Protein AF-A0A812QSX1-F1 (afdb_monomer_lite)

Radius of gyration: 24.73 Å; chains: 1; bounding box: 65×57×64 Å

Structure (mmCIF, N/CA/C/O backbone):
data_AF-A0A812QSX1-F1
#
_entry.id   AF-A0A812QSX1-F1
#
loop_
_atom_site.group_PDB
_atom_site.id
_atom_site.type_symbol
_atom_site.label_atom_id
_atom_site.label_alt_id
_atom_site.label_comp_id
_atom_site.label_asym_id
_atom_site.label_entity_id
_atom_site.label_seq_id
_atom_site.pdbx_PDB_ins_code
_atom_site.Cartn_x
_atom_site.Cartn_y
_atom_site.Cartn_z
_atom_site.occupancy
_atom_site.B_iso_or_equiv
_atom_site.auth_seq_id
_atom_site.auth_comp_id
_atom_site.auth_asym_id
_atom_site.auth_atom_id
_atom_site.pdbx_PDB_model_num
ATOM 1 N N . ILE A 1 1 ? 6.615 9.662 -42.694 1.00 63.69 1 ILE A N 1
ATOM 2 C CA . ILE A 1 1 ? 5.851 9.035 -41.585 1.00 63.69 1 ILE A CA 1
ATOM 3 C C . ILE A 1 1 ? 6.239 9.593 -40.213 1.00 63.69 1 ILE A C 1
ATOM 5 O O . ILE A 1 1 ? 5.400 10.263 -39.630 1.00 63.69 1 ILE A O 1
ATOM 9 N N . VAL A 1 2 ? 7.455 9.380 -39.682 1.00 59.38 2 VAL A N 1
ATOM 10 C CA . VAL A 1 2 ? 7.827 9.889 -38.335 1.00 59.38 2 VAL A CA 1
ATOM 11 C C . VAL A 1 2 ? 7.803 11.423 -38.273 1.00 59.38 2 VAL A C 1
ATOM 13 O O . VAL A 1 2 ? 7.157 11.985 -37.391 1.00 59.38 2 VAL A O 1
ATOM 16 N N . ASP A 1 3 ? 8.397 12.096 -39.260 1.00 71.94 3 ASP A N 1
ATOM 17 C CA . ASP A 1 3 ? 8.419 13.567 -39.320 1.00 71.94 3 ASP A CA 1
ATOM 18 C C . ASP A 1 3 ? 7.025 14.165 -39.552 1.00 71.94 3 ASP A C 1
ATOM 20 O O . ASP A 1 3 ? 6.645 15.167 -38.948 1.00 71.94 3 ASP A O 1
ATOM 24 N N . GLU A 1 4 ? 6.213 13.512 -40.384 1.00 75.06 4 GLU A N 1
ATOM 25 C CA . GLU A 1 4 ? 4.819 13.905 -40.627 1.00 75.06 4 GLU A CA 1
ATOM 26 C C . GLU A 1 4 ? 3.967 13.757 -39.364 1.00 75.06 4 GLU A C 1
ATOM 28 O O . GLU A 1 4 ? 3.123 14.611 -39.084 1.00 75.06 4 GLU A O 1
ATOM 33 N N . PHE A 1 5 ? 4.211 12.706 -38.575 1.00 64.75 5 PHE A N 1
ATOM 34 C CA . PHE A 1 5 ? 3.550 12.490 -37.295 1.00 64.75 5 PHE A CA 1
ATOM 35 C C . PHE A 1 5 ? 3.996 13.518 -36.249 1.00 64.75 5 PHE A C 1
ATOM 37 O O . PHE A 1 5 ? 3.148 14.094 -35.573 1.00 64.75 5 PHE A O 1
ATOM 44 N N . GLN A 1 6 ? 5.292 13.839 -36.164 1.00 74.19 6 GLN A N 1
ATOM 45 C CA . GLN A 1 6 ? 5.790 14.910 -35.292 1.00 74.19 6 GLN A CA 1
ATOM 46 C C . GLN A 1 6 ? 5.180 16.270 -35.643 1.00 74.19 6 GLN A C 1
ATOM 48 O O . GLN A 1 6 ? 4.704 16.980 -34.755 1.00 74.19 6 GLN A O 1
ATOM 53 N N . GLN A 1 7 ? 5.131 16.616 -36.930 1.00 84.12 7 GLN A N 1
ATOM 54 C CA . GLN A 1 7 ? 4.499 17.853 -37.388 1.00 84.12 7 GLN A CA 1
ATOM 55 C C . GLN A 1 7 ? 2.994 17.862 -37.110 1.00 84.12 7 GLN A C 1
ATOM 57 O O . GLN A 1 7 ? 2.442 18.891 -36.719 1.00 84.12 7 GLN A O 1
ATOM 62 N N . PHE A 1 8 ? 2.314 16.727 -37.284 1.00 86.75 8 PHE A N 1
ATOM 63 C CA . PHE A 1 8 ? 0.915 16.585 -36.896 1.00 86.75 8 PHE A CA 1
ATOM 64 C C . PHE A 1 8 ? 0.732 16.829 -35.393 1.00 86.75 8 PHE A C 1
ATOM 66 O O . PHE A 1 8 ? -0.090 17.665 -35.025 1.00 86.75 8 PHE A O 1
ATOM 73 N N . CYS A 1 9 ? 1.531 16.188 -34.535 1.00 74.38 9 CYS A N 1
ATOM 74 C CA . CYS A 1 9 ? 1.485 16.384 -33.087 1.00 74.38 9 CYS A CA 1
ATOM 75 C C . CYS A 1 9 ? 1.743 17.841 -32.688 1.00 74.38 9 CYS A C 1
ATOM 77 O O . CYS A 1 9 ? 0.995 18.376 -31.874 1.00 74.38 9 CYS A O 1
ATOM 79 N N . GLN A 1 10 ? 2.735 18.512 -33.285 1.00 84.44 10 GLN A N 1
ATOM 80 C CA . GLN A 1 10 ? 2.999 19.933 -33.027 1.00 84.44 10 GLN A CA 1
ATOM 81 C C . GLN A 1 10 ? 1.813 20.821 -33.409 1.00 84.44 10 GLN A C 1
ATOM 83 O O . GLN A 1 10 ? 1.402 21.662 -32.609 1.00 84.44 10 GLN A O 1
ATOM 88 N N . ARG A 1 11 ? 1.221 20.609 -34.593 1.00 87.81 11 ARG A N 1
ATOM 89 C CA . ARG A 1 11 ? 0.033 21.357 -35.032 1.00 87.81 11 ARG A CA 1
ATOM 90 C C . ARG A 1 11 ? -1.153 21.122 -34.097 1.00 87.81 11 ARG A C 1
ATOM 92 O O . ARG A 1 11 ? -1.780 22.079 -33.658 1.00 87.81 11 ARG A O 1
ATOM 99 N N . GLN A 1 12 ? -1.426 19.865 -33.742 1.00 84.50 12 GLN A N 1
ATOM 100 C CA . GLN A 1 12 ? -2.512 19.528 -32.818 1.00 84.50 12 GLN A CA 1
ATOM 101 C C . GLN A 1 12 ? -2.280 20.108 -31.417 1.00 84.50 12 GLN A C 1
ATOM 103 O O . GLN A 1 12 ? -3.227 20.580 -30.795 1.00 84.50 12 GLN A O 1
ATOM 108 N N . TRP A 1 13 ? -1.037 20.131 -30.928 1.00 77.00 13 TRP A N 1
ATOM 109 C CA . TRP A 1 13 ? -0.697 20.711 -29.627 1.00 77.00 13 TRP A CA 1
ATOM 110 C C . TRP A 1 13 ? -0.899 22.230 -29.590 1.00 77.00 13 TRP A C 1
ATOM 112 O O . TRP A 1 13 ? -1.443 22.768 -28.622 1.00 77.00 13 TRP A O 1
ATOM 122 N N . GLN A 1 14 ? -0.516 22.925 -30.663 1.00 87.19 14 GLN A N 1
ATOM 123 C CA . GLN A 1 14 ? -0.774 24.358 -30.819 1.00 87.19 14 GLN A CA 1
ATOM 124 C C . GLN A 1 14 ? -2.277 24.650 -30.865 1.00 87.19 14 GLN A C 1
ATOM 126 O O . GLN A 1 14 ? -2.750 25.495 -30.107 1.00 87.19 14 GLN A O 1
ATOM 131 N N . SER A 1 15 ? -3.040 23.907 -31.676 1.00 82.25 15 SER A N 1
ATOM 132 C CA . SER A 1 15 ? -4.502 24.031 -31.725 1.00 82.25 15 SER A CA 1
ATOM 133 C C . SER A 1 15 ? -5.152 23.733 -30.373 1.00 82.25 15 SER A C 1
ATOM 135 O O . SER A 1 15 ? -6.041 24.465 -29.951 1.00 82.25 15 SER A O 1
ATOM 137 N N . HIS A 1 16 ? -4.684 22.710 -29.653 1.00 72.38 16 HIS A N 1
ATOM 138 C CA . HIS A 1 16 ? -5.162 22.386 -28.311 1.00 72.38 16 HIS A CA 1
ATOM 139 C C . HIS A 1 16 ? -4.910 23.532 -27.323 1.00 72.38 16 HIS A C 1
ATOM 141 O O . HIS A 1 16 ? -5.819 23.924 -26.598 1.00 72.38 16 HIS A O 1
ATOM 147 N N . THR A 1 17 ? -3.702 24.098 -27.320 1.00 78.88 17 THR A N 1
ATOM 148 C CA . THR A 1 17 ? -3.326 25.180 -26.399 1.00 78.88 17 THR A CA 1
ATOM 149 C C . THR A 1 17 ? -4.130 26.449 -26.682 1.00 78.88 17 THR A C 1
ATOM 151 O O . THR A 1 17 ? -4.655 27.053 -25.749 1.00 78.88 17 THR A O 1
ATOM 154 N N .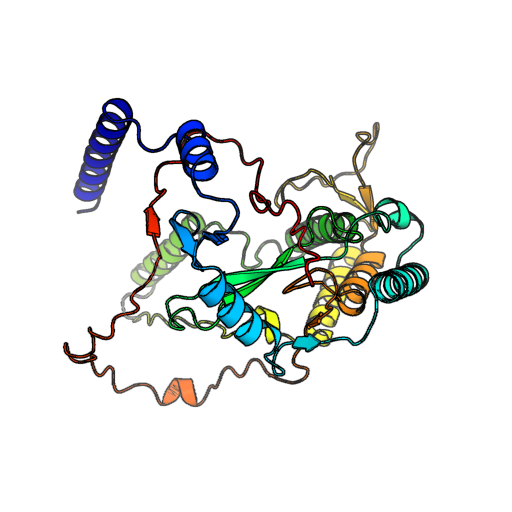 ALA A 1 18 ? -4.299 26.810 -27.959 1.00 83.00 18 ALA A N 1
ATOM 155 C CA . ALA A 1 18 ? -5.149 27.926 -28.372 1.00 83.00 18 ALA A CA 1
ATOM 156 C C . ALA A 1 18 ? -6.614 27.705 -27.951 1.00 83.00 18 ALA A C 1
ATOM 158 O O . ALA A 1 18 ? -7.220 28.583 -27.341 1.00 83.00 18 ALA A O 1
ATOM 159 N N . GLN A 1 19 ? -7.152 26.498 -28.163 1.00 79.88 19 GLN A N 1
ATOM 160 C CA . GLN A 1 19 ? -8.509 26.137 -27.744 1.00 79.88 19 GLN A CA 1
ATOM 161 C C . GLN A 1 19 ? -8.690 26.236 -26.221 1.00 79.88 19 GLN A C 1
ATOM 163 O O . GLN A 1 19 ? -9.729 26.702 -25.763 1.00 79.88 19 GLN A O 1
ATOM 168 N N . VAL A 1 20 ? -7.707 25.798 -25.427 1.00 71.56 20 VAL A N 1
ATOM 169 C CA . VAL A 1 20 ? -7.752 25.869 -23.955 1.00 71.56 20 VAL A CA 1
ATOM 170 C C . VAL A 1 20 ? -7.637 27.313 -23.457 1.00 71.56 20 VAL A C 1
ATOM 172 O O . VAL A 1 20 ? -8.270 27.654 -22.462 1.00 71.56 20 VAL A O 1
ATOM 175 N N . GLN A 1 21 ? -6.869 28.167 -24.137 1.00 73.25 21 GLN A N 1
ATOM 176 C CA . GLN A 1 21 ? -6.768 29.594 -23.811 1.00 73.25 21 GLN A CA 1
ATOM 177 C C . GLN A 1 21 ? -8.058 30.354 -24.133 1.00 73.25 21 GLN A C 1
ATOM 179 O O . GLN A 1 21 ? -8.509 31.163 -23.326 1.00 73.25 21 GLN A O 1
ATOM 184 N N . GLU A 1 22 ? -8.656 30.081 -25.291 1.00 78.75 22 GLU A N 1
ATOM 185 C CA . GLU A 1 22 ? -9.883 30.738 -25.750 1.00 78.75 22 GLU A CA 1
ATOM 186 C C . GLU A 1 22 ? -11.126 30.218 -25.007 1.00 78.75 22 GLU A C 1
ATOM 188 O O . GLU A 1 22 ? -12.045 30.974 -24.699 1.00 78.75 22 GLU A O 1
ATOM 193 N N . HIS A 1 23 ? -11.132 28.928 -24.660 1.00 68.62 23 HIS A N 1
ATOM 194 C CA . HIS A 1 23 ? -12.219 28.248 -23.959 1.00 68.62 23 HIS A CA 1
ATOM 195 C C . HIS A 1 23 ? -11.668 27.524 -22.721 1.00 68.62 23 HIS A C 1
ATOM 197 O O . HIS A 1 23 ? -11.529 26.294 -22.745 1.00 68.62 23 HIS A O 1
ATOM 203 N N . PRO A 1 24 ? -11.347 28.250 -21.630 1.00 61.09 24 PRO A N 1
ATOM 204 C CA . PRO A 1 24 ? -10.772 27.656 -20.429 1.00 61.09 24 PRO A CA 1
ATOM 205 C C . PRO A 1 24 ? -11.691 26.567 -19.874 1.00 61.09 24 PRO A C 1
ATOM 207 O O . PRO A 1 24 ? -12.744 26.834 -19.290 1.00 61.09 24 PRO A O 1
ATOM 210 N N . ARG A 1 25 ? -11.296 25.305 -20.073 1.00 64.69 25 ARG A N 1
ATOM 211 C CA . ARG A 1 25 ? -12.021 24.145 -19.547 1.00 64.69 25 ARG A CA 1
ATOM 212 C C . ARG A 1 25 ? -11.776 24.023 -18.044 1.00 64.69 25 ARG A C 1
ATOM 214 O O . ARG A 1 25 ? -10.668 24.263 -17.577 1.00 64.69 25 ARG A O 1
ATOM 221 N N . LEU A 1 26 ? -12.835 23.650 -17.315 1.00 59.53 26 LEU A N 1
ATOM 222 C CA . LEU A 1 26 ? -12.868 23.149 -15.929 1.00 59.53 26 LEU A CA 1
ATOM 223 C C . LEU A 1 26 ? -11.616 23.470 -15.082 1.00 59.53 26 LEU A C 1
ATOM 225 O O . LEU A 1 26 ? -10.830 22.583 -14.759 1.00 59.53 26 LEU A O 1
ATOM 229 N N . ASN A 1 27 ? -11.424 24.729 -14.680 1.00 64.50 27 ASN A N 1
ATOM 230 C CA . ASN A 1 27 ? -10.367 25.049 -13.716 1.00 64.50 27 ASN A CA 1
ATOM 231 C C . ASN A 1 27 ? -10.713 24.482 -12.321 1.00 64.50 27 ASN A C 1
ATOM 233 O O . ASN A 1 27 ? -11.880 24.236 -12.007 1.00 64.50 27 ASN A O 1
ATOM 237 N N . HIS A 1 28 ? -9.715 24.282 -11.451 1.00 63.22 28 HIS A N 1
ATOM 238 C CA . HIS A 1 28 ? -9.926 23.691 -10.118 1.00 63.22 28 HIS A CA 1
ATOM 239 C C . HIS A 1 28 ? -11.016 24.417 -9.304 1.00 63.22 28 HIS A C 1
ATOM 241 O O . HIS A 1 28 ? -11.801 23.776 -8.607 1.00 63.22 28 HIS A O 1
ATOM 247 N N . LYS A 1 29 ? -11.113 25.749 -9.428 1.00 69.81 29 LYS A N 1
ATOM 248 C CA . LYS A 1 29 ? -12.156 26.552 -8.773 1.00 69.81 29 LYS A CA 1
ATOM 249 C C . LYS A 1 29 ? -13.551 26.181 -9.284 1.00 69.81 29 LYS A C 1
ATOM 251 O O . LYS A 1 29 ? -14.460 26.014 -8.477 1.00 69.81 29 LYS A O 1
ATOM 256 N N . PHE A 1 30 ? -13.705 25.997 -10.592 1.00 69.75 30 PHE A N 1
ATOM 257 C CA . PHE A 1 30 ? -14.944 25.554 -11.218 1.00 69.75 30 PHE A CA 1
ATOM 258 C C . PHE A 1 30 ? -15.296 24.117 -10.821 1.00 69.75 30 PHE A C 1
ATOM 260 O O . PHE A 1 30 ? -16.429 23.864 -10.434 1.00 69.75 30 PHE A O 1
ATOM 267 N N . VAL A 1 31 ? -14.332 23.191 -10.805 1.00 68.69 31 VAL A N 1
ATOM 268 C CA . VAL A 1 31 ? -14.560 21.815 -10.326 1.00 68.69 31 VAL A CA 1
ATOM 269 C C . VAL A 1 31 ? -15.014 21.813 -8.865 1.00 68.69 31 VAL A C 1
ATOM 271 O O . VAL A 1 31 ? -15.998 21.163 -8.531 1.00 68.69 31 VAL A O 1
ATOM 274 N N . LYS A 1 32 ? -14.359 22.584 -7.988 1.00 72.94 32 LYS A N 1
ATOM 275 C CA . LYS A 1 32 ? -14.783 22.731 -6.585 1.00 72.94 32 LYS A CA 1
ATOM 276 C C . LYS A 1 32 ? -16.173 23.347 -6.459 1.00 72.94 32 LYS A C 1
ATOM 278 O O . LYS A 1 32 ? -16.924 22.931 -5.584 1.00 72.94 32 LYS A O 1
ATOM 283 N N . HIS A 1 33 ? -16.509 24.301 -7.322 1.00 75.94 33 HIS A N 1
ATOM 284 C CA . HIS A 1 33 ? -17.828 24.918 -7.358 1.00 75.94 33 HIS A CA 1
ATOM 285 C C . HIS A 1 33 ? -18.912 23.922 -7.791 1.00 75.94 33 HIS A C 1
ATOM 287 O O . HIS A 1 33 ? -19.900 23.766 -7.082 1.00 75.94 33 HIS A O 1
ATOM 293 N N . VAL A 1 34 ? -18.687 23.169 -8.872 1.00 71.69 34 VAL A N 1
ATOM 294 C CA . VAL A 1 34 ? -19.589 22.095 -9.316 1.00 71.69 34 VAL A CA 1
ATOM 295 C C . VAL A 1 34 ? -19.740 21.032 -8.229 1.00 71.69 34 VAL A C 1
ATOM 297 O O . VAL A 1 34 ? -20.858 20.666 -7.896 1.00 71.69 34 VAL A O 1
ATOM 300 N N . ILE A 1 35 ? -18.642 20.596 -7.600 1.00 69.62 35 ILE A N 1
ATOM 301 C CA . ILE A 1 35 ? -18.696 19.659 -6.467 1.00 69.62 35 ILE A CA 1
ATOM 302 C C . ILE A 1 35 ? -19.518 20.239 -5.311 1.00 69.62 35 ILE A C 1
ATOM 304 O O . ILE A 1 35 ? -20.288 19.510 -4.704 1.00 69.62 35 ILE A O 1
ATOM 308 N N . SER A 1 36 ? -19.398 21.538 -5.016 1.00 76.38 36 SER A N 1
ATOM 309 C CA . SER A 1 36 ? -20.185 22.178 -3.952 1.00 76.38 36 SER A CA 1
ATOM 310 C C . SER A 1 36 ? -21.679 22.306 -4.261 1.00 76.38 36 SER A C 1
ATOM 312 O O . SER A 1 36 ? -22.457 22.517 -3.339 1.00 76.38 36 SER A O 1
ATOM 314 N N . MET A 1 37 ? -22.067 22.203 -5.536 1.00 75.94 37 MET A N 1
ATOM 315 C CA . MET A 1 37 ? -23.466 22.201 -5.970 1.00 75.94 37 MET A CA 1
ATOM 316 C C . MET A 1 37 ? -24.093 20.807 -5.932 1.00 75.94 37 MET A C 1
ATOM 318 O O . MET A 1 37 ? -25.317 20.697 -5.948 1.00 75.94 37 MET A O 1
ATOM 322 N N . ILE A 1 38 ? -23.278 19.750 -5.917 1.00 72.75 38 ILE A N 1
ATOM 323 C CA . ILE A 1 38 ? -23.778 18.383 -5.801 1.00 72.75 38 ILE A CA 1
ATOM 324 C C . ILE A 1 38 ? -24.166 18.163 -4.335 1.00 72.75 38 ILE A C 1
ATOM 326 O O . ILE A 1 38 ? -23.350 18.455 -3.457 1.00 72.75 38 ILE A O 1
ATOM 330 N N . PRO A 1 39 ? -25.389 17.683 -4.049 1.00 72.56 39 PRO A N 1
ATOM 331 C CA . PRO A 1 39 ? -25.794 17.444 -2.674 1.00 72.56 39 PRO A CA 1
ATOM 332 C C . PRO A 1 39 ? -24.892 16.390 -2.011 1.00 72.56 39 PRO A C 1
ATOM 334 O O . PRO A 1 39 ? -24.379 15.481 -2.670 1.00 72.56 39 PRO A O 1
ATOM 337 N N . ASP A 1 40 ? -24.680 16.527 -0.700 1.00 71.38 40 ASP A N 1
ATOM 338 C CA . ASP A 1 40 ? -23.743 15.686 0.066 1.00 71.38 40 ASP A CA 1
ATOM 339 C C . ASP A 1 40 ? -24.188 14.208 0.158 1.00 71.38 40 ASP A C 1
ATOM 341 O O . ASP A 1 40 ? -23.462 13.371 0.694 1.00 71.38 40 ASP A O 1
ATOM 345 N N . ASP A 1 41 ? -25.366 13.867 -0.369 1.00 75.50 41 ASP A N 1
ATOM 346 C CA . ASP A 1 41 ? -25.876 12.503 -0.428 1.00 75.50 41 ASP A CA 1
ATOM 347 C C . ASP A 1 41 ? -25.297 11.694 -1.596 1.00 75.50 41 ASP A C 1
ATOM 349 O O . ASP A 1 41 ? -25.464 10.484 -1.590 1.00 75.50 41 ASP A O 1
ATOM 353 N N . PHE A 1 42 ? -24.583 12.285 -2.561 1.00 78.69 42 PHE A N 1
ATOM 354 C CA . PHE A 1 42 ? -23.963 11.539 -3.663 1.00 78.69 42 PHE A CA 1
ATOM 355 C C . PHE A 1 42 ? -22.535 11.075 -3.367 1.00 78.69 42 PHE A C 1
ATOM 357 O O . PHE A 1 42 ? -21.738 11.744 -2.712 1.00 78.69 42 PHE A O 1
ATOM 364 N N . ILE A 1 43 ? -22.162 9.938 -3.962 1.00 79.81 43 ILE A N 1
ATOM 365 C CA . ILE A 1 43 ? -20.795 9.419 -3.890 1.00 79.81 43 ILE A CA 1
ATOM 366 C C . ILE A 1 43 ? -20.009 9.886 -5.116 1.00 79.81 43 ILE A C 1
ATOM 368 O O . ILE A 1 43 ? -20.319 9.496 -6.242 1.00 79.81 43 ILE A O 1
ATOM 372 N N . ILE A 1 44 ? -18.971 10.699 -4.901 1.00 81.38 44 ILE A N 1
ATOM 373 C CA . ILE A 1 44 ? -18.159 11.288 -5.973 1.00 81.38 44 ILE A CA 1
ATOM 374 C C . ILE A 1 44 ? -16.714 10.804 -5.854 1.00 81.38 44 ILE A C 1
ATOM 376 O O . ILE A 1 44 ? -16.001 11.177 -4.924 1.00 81.38 44 ILE A O 1
ATOM 380 N N . HIS A 1 45 ? -16.255 9.997 -6.809 1.00 78.88 45 HIS A N 1
ATOM 381 C CA . HIS A 1 45 ? -14.840 9.635 -6.936 1.00 78.88 45 HIS A CA 1
ATOM 382 C C . HIS A 1 45 ? -14.531 9.089 -8.339 1.00 78.88 45 HIS A C 1
ATOM 384 O O . HIS A 1 45 ? -15.421 8.895 -9.168 1.00 78.88 45 HIS A O 1
ATOM 390 N N . ASN A 1 46 ? -13.254 8.830 -8.621 1.00 80.44 46 ASN A N 1
ATOM 391 C CA . ASN A 1 46 ? -12.812 8.317 -9.915 1.00 80.44 46 ASN A CA 1
ATOM 392 C C . ASN A 1 46 ? -13.246 6.868 -10.189 1.00 80.44 46 ASN A C 1
ATOM 394 O O . ASN A 1 46 ? -13.330 6.038 -9.282 1.00 80.44 46 ASN A O 1
ATOM 398 N N . GLU A 1 47 ? -13.467 6.541 -11.461 1.00 79.81 47 GLU A N 1
ATOM 399 C CA . GLU A 1 47 ? -13.634 5.154 -11.915 1.00 79.81 47 GLU A CA 1
ATOM 400 C C . GLU A 1 47 ? -12.304 4.374 -11.841 1.00 79.81 47 GLU A C 1
ATOM 402 O O . GLU A 1 47 ? -11.222 4.956 -11.947 1.00 79.81 47 GLU A O 1
ATOM 407 N N . ASP A 1 48 ? -12.378 3.048 -11.654 1.00 80.44 48 ASP A N 1
ATOM 408 C CA . ASP A 1 48 ? -11.196 2.174 -11.665 1.00 80.44 48 ASP A CA 1
ATOM 409 C C . ASP A 1 48 ? -10.365 2.380 -12.945 1.00 80.44 48 ASP A C 1
ATOM 411 O O . ASP A 1 48 ? -10.895 2.283 -14.052 1.00 80.44 48 ASP A O 1
ATOM 415 N N . HIS A 1 49 ? -9.060 2.634 -12.783 1.00 76.06 49 HIS A N 1
ATOM 416 C CA . HIS A 1 49 ? -8.103 2.940 -13.862 1.00 76.06 49 HIS A CA 1
ATOM 417 C C . HIS A 1 49 ? -8.388 4.214 -14.681 1.00 76.06 49 HIS A C 1
ATOM 419 O O . HIS A 1 49 ? -7.828 4.383 -15.762 1.00 76.06 49 HIS A O 1
ATOM 425 N N . ALA A 1 50 ? -9.219 5.132 -14.182 1.00 75.00 50 ALA A N 1
ATOM 426 C CA . ALA A 1 50 ? -9.542 6.376 -14.876 1.00 75.00 50 ALA A CA 1
ATOM 427 C C . ALA A 1 50 ? -9.368 7.599 -13.955 1.00 75.00 50 ALA A C 1
ATOM 429 O O . ALA A 1 50 ? -10.326 8.257 -13.551 1.00 75.00 50 ALA A O 1
ATOM 430 N N . ASN A 1 51 ? -8.112 7.922 -13.632 1.00 67.19 51 ASN A N 1
ATOM 431 C CA . ASN A 1 51 ? -7.754 8.999 -12.695 1.00 67.19 51 ASN A CA 1
ATOM 432 C C . ASN A 1 51 ? -8.185 10.401 -13.170 1.00 67.19 51 ASN A C 1
ATOM 434 O O . ASN A 1 51 ? -8.419 11.284 -12.353 1.00 67.19 51 ASN A O 1
ATOM 438 N N . ALA A 1 52 ? -8.338 10.593 -14.483 1.00 70.56 52 ALA A N 1
ATOM 439 C CA . ALA A 1 52 ? -8.831 11.831 -15.093 1.00 70.56 52 ALA A CA 1
ATOM 440 C C . ALA A 1 52 ? -10.340 11.789 -15.407 1.00 70.56 52 ALA A C 1
ATOM 442 O O . ALA A 1 52 ? -10.833 12.547 -16.239 1.00 70.56 52 ALA A O 1
ATOM 443 N N . HIS A 1 53 ? -11.075 10.854 -14.806 1.00 72.88 53 HIS A N 1
ATOM 444 C CA . HIS A 1 53 ? -12.504 10.681 -15.030 1.00 72.88 53 HIS A CA 1
ATOM 445 C C . HIS A 1 53 ? -13.237 10.702 -13.692 1.00 72.88 53 HIS A C 1
ATOM 447 O O . HIS A 1 53 ? -13.049 9.807 -12.864 1.00 72.88 53 HIS A O 1
ATOM 453 N N . LEU A 1 54 ? -14.051 11.735 -13.474 1.00 74.81 54 LEU A N 1
ATOM 454 C CA . LEU A 1 54 ? -14.836 11.899 -12.256 1.00 74.81 54 LEU A CA 1
ATOM 455 C C . LEU A 1 54 ? -16.234 11.313 -12.466 1.00 74.81 54 LEU A C 1
ATOM 457 O O . LEU A 1 54 ? -16.912 11.638 -13.443 1.00 74.81 54 LEU A O 1
ATOM 461 N N . MET A 1 55 ? -16.671 10.472 -11.531 1.00 80.44 55 MET A N 1
ATOM 462 C CA . MET A 1 55 ? -17.982 9.835 -11.569 1.00 80.44 55 MET A CA 1
ATOM 463 C C . MET A 1 55 ? -18.804 10.217 -10.346 1.00 80.44 55 MET A C 1
ATOM 465 O O . MET A 1 55 ? -18.285 10.281 -9.231 1.00 80.44 55 MET A O 1
ATOM 469 N N . ILE A 1 56 ? -20.098 10.424 -10.575 1.00 84.50 56 ILE A N 1
ATOM 470 C CA . ILE A 1 56 ? -21.104 10.603 -9.530 1.00 84.50 56 ILE A CA 1
ATOM 471 C C . ILE A 1 56 ? -21.954 9.332 -9.505 1.00 84.50 56 ILE A C 1
ATOM 473 O O . ILE A 1 56 ? -22.613 8.997 -10.495 1.00 84.50 56 ILE A O 1
ATOM 477 N N . TYR A 1 57 ? -21.918 8.609 -8.388 1.00 83.94 57 TYR A N 1
ATOM 478 C CA . TYR A 1 57 ? -22.627 7.348 -8.202 1.00 83.94 57 TYR A CA 1
ATOM 479 C C . TYR A 1 57 ? -23.862 7.527 -7.321 1.00 83.94 57 TYR A C 1
ATOM 481 O O . TYR A 1 57 ? -23.823 8.210 -6.296 1.00 83.94 57 TYR A O 1
ATOM 489 N N . CYS A 1 58 ? -24.938 6.826 -7.686 1.00 84.75 58 CYS A N 1
ATOM 490 C CA . CYS A 1 58 ? -26.072 6.606 -6.797 1.00 84.75 58 CYS A CA 1
ATOM 491 C C . CYS A 1 58 ? -25.597 5.888 -5.512 1.00 84.75 58 CYS A C 1
ATOM 493 O O . CYS A 1 58 ? -24.970 4.825 -5.621 1.00 84.75 58 CYS A O 1
ATOM 495 N N . PRO A 1 59 ? -25.932 6.393 -4.311 1.00 86.50 59 PRO A N 1
ATOM 496 C CA . PRO A 1 59 ? -25.497 5.808 -3.038 1.00 86.50 59 PRO A CA 1
ATOM 497 C C . PRO A 1 59 ? -25.923 4.360 -2.861 1.00 86.50 59 PRO A C 1
ATOM 499 O O . PRO A 1 59 ? -25.134 3.542 -2.403 1.00 86.50 59 PRO A O 1
ATOM 502 N N . ASN A 1 60 ? -27.137 4.014 -3.294 1.00 87.00 60 ASN A N 1
ATOM 503 C CA . ASN A 1 60 ? -27.651 2.649 -3.199 1.00 87.00 60 ASN A CA 1
ATOM 504 C C . ASN A 1 60 ? -26.836 1.681 -4.065 1.00 87.00 60 ASN A C 1
ATOM 506 O O . ASN A 1 60 ? -26.478 0.595 -3.616 1.00 87.00 60 ASN A O 1
ATOM 510 N N . VAL A 1 61 ? -26.492 2.093 -5.290 1.00 88.81 61 VAL A N 1
ATOM 511 C CA . VAL A 1 61 ? -25.669 1.287 -6.205 1.00 88.81 61 VAL A CA 1
ATOM 512 C C . VAL A 1 61 ? -24.253 1.136 -5.655 1.00 88.81 61 VAL A C 1
ATOM 514 O O . VAL A 1 61 ? -23.710 0.031 -5.646 1.00 88.81 61 VAL A O 1
ATOM 517 N N . TYR A 1 62 ? -23.665 2.228 -5.165 1.00 89.31 62 TYR A N 1
ATOM 518 C CA . TYR A 1 62 ? -22.336 2.199 -4.565 1.00 89.31 62 TYR A CA 1
ATOM 519 C C . TYR A 1 62 ? -22.304 1.323 -3.307 1.00 89.31 62 TYR A C 1
ATOM 521 O O . TYR A 1 62 ? -21.429 0.470 -3.181 1.00 89.31 62 TYR A O 1
ATOM 529 N N . ASN A 1 63 ? -23.281 1.474 -2.410 1.00 89.12 63 ASN A N 1
ATOM 530 C CA . ASN A 1 63 ? -23.388 0.678 -1.193 1.00 89.12 63 ASN A CA 1
ATOM 531 C C . ASN A 1 63 ? -23.552 -0.810 -1.516 1.00 89.12 63 ASN A C 1
ATOM 533 O O . ASN A 1 63 ? -22.826 -1.633 -0.967 1.00 89.12 63 ASN A O 1
ATOM 537 N N . GLN A 1 64 ? -24.424 -1.166 -2.464 1.00 91.25 64 GLN A N 1
ATOM 538 C CA . GLN A 1 64 ? -24.576 -2.556 -2.893 1.00 91.25 64 GLN A CA 1
ATOM 539 C C . GLN A 1 64 ? -23.258 -3.127 -3.430 1.00 91.25 64 GLN A C 1
ATOM 541 O O . GLN A 1 64 ? -22.869 -4.239 -3.075 1.00 91.25 64 GLN A O 1
ATOM 546 N N . ALA A 1 65 ? -22.535 -2.363 -4.250 1.00 91.94 65 ALA A N 1
ATOM 547 C CA . ALA A 1 65 ? -21.239 -2.785 -4.763 1.00 91.94 65 ALA A CA 1
ATOM 548 C C . ALA A 1 65 ? -20.175 -2.895 -3.664 1.00 91.94 65 ALA A C 1
ATOM 550 O O . ALA A 1 65 ? -19.347 -3.808 -3.706 1.00 91.94 65 ALA A O 1
ATOM 551 N N . ALA A 1 66 ? -20.199 -2.003 -2.672 1.00 91.12 66 ALA A N 1
ATOM 552 C CA . ALA A 1 66 ? -19.325 -2.054 -1.509 1.00 91.12 66 ALA A CA 1
ATOM 553 C C . ALA A 1 66 ? -19.604 -3.314 -0.688 1.00 91.12 66 ALA A C 1
ATOM 555 O O . ALA A 1 66 ? -18.677 -4.085 -0.452 1.00 91.12 66 ALA A O 1
ATOM 556 N N . VAL A 1 67 ? -20.868 -3.592 -0.357 1.00 91.25 67 VAL A N 1
ATOM 557 C CA . VAL A 1 67 ? -21.290 -4.823 0.328 1.00 91.25 67 VAL A CA 1
ATOM 558 C C . VAL A 1 67 ? -20.829 -6.053 -0.451 1.00 91.25 67 VAL A C 1
ATOM 560 O O . VAL A 1 67 ? -20.124 -6.891 0.102 1.00 91.25 67 VAL A O 1
ATOM 563 N N . ASN A 1 68 ? -21.110 -6.128 -1.754 1.00 92.00 68 ASN A N 1
ATOM 564 C CA . ASN A 1 68 ? -20.679 -7.242 -2.606 1.00 92.00 68 ASN A CA 1
ATOM 565 C C . ASN A 1 68 ? -19.152 -7.429 -2.652 1.00 92.00 68 ASN A C 1
ATOM 567 O O . ASN A 1 68 ? -18.672 -8.525 -2.945 1.00 92.00 68 ASN A O 1
ATOM 571 N N . THR A 1 69 ? -18.387 -6.355 -2.444 1.00 90.88 69 THR A N 1
ATOM 572 C CA . THR A 1 69 ? -16.921 -6.370 -2.500 1.00 90.88 69 THR A CA 1
ATOM 573 C C . THR A 1 69 ? -16.316 -6.772 -1.156 1.00 90.88 69 THR A C 1
ATOM 575 O O . THR A 1 69 ? -15.473 -7.663 -1.119 1.00 90.88 69 THR A O 1
ATOM 578 N N . TRP A 1 70 ? -16.739 -6.146 -0.057 1.00 90.19 70 TRP A N 1
ATOM 579 C CA . TRP A 1 70 ? -16.170 -6.381 1.274 1.00 90.19 70 TRP A CA 1
ATOM 580 C C . TRP A 1 70 ? -16.712 -7.643 1.950 1.00 90.19 70 TRP A C 1
ATOM 582 O O . TRP A 1 70 ? -16.020 -8.232 2.771 1.00 90.19 70 TRP A O 1
ATOM 592 N N . MET A 1 71 ? -17.913 -8.103 1.579 1.00 89.38 71 MET A N 1
ATOM 593 C CA . MET A 1 71 ? -18.470 -9.379 2.057 1.00 89.38 71 MET A CA 1
ATOM 594 C C . MET A 1 71 ? -17.957 -10.591 1.264 1.00 89.38 71 MET A C 1
ATOM 596 O O . MET A 1 71 ? -18.409 -11.717 1.481 1.00 89.38 71 MET A O 1
ATOM 600 N N . ASP A 1 72 ? -17.022 -10.385 0.334 1.00 88.31 72 ASP A N 1
ATOM 601 C CA . ASP A 1 72 ? -16.381 -11.467 -0.403 1.00 88.31 72 ASP A CA 1
ATOM 602 C C . ASP A 1 72 ? -15.430 -12.249 0.517 1.00 88.31 72 ASP A C 1
ATOM 604 O O . ASP A 1 72 ? -14.258 -11.900 0.682 1.00 88.31 72 ASP A O 1
ATOM 608 N N . LYS A 1 73 ? -15.941 -13.348 1.087 1.00 85.12 73 LYS A N 1
ATOM 609 C CA . LYS A 1 73 ? -15.209 -14.234 2.011 1.00 85.12 73 LYS A CA 1
ATOM 610 C C . LYS A 1 73 ? -13.947 -14.859 1.410 1.00 85.12 73 LYS A C 1
ATOM 612 O O . LYS A 1 73 ? -13.135 -15.416 2.145 1.00 85.12 73 LYS A O 1
ATOM 617 N N . SER A 1 74 ? -13.764 -14.799 0.089 1.00 82.00 74 SER A N 1
ATOM 618 C CA . SER A 1 74 ? -12.515 -15.236 -0.544 1.00 82.00 74 SER A CA 1
ATOM 619 C C . SER A 1 74 ? -11.361 -14.250 -0.329 1.00 82.00 74 SER A C 1
ATOM 621 O O . SER A 1 74 ? -10.207 -14.629 -0.503 1.00 82.00 74 SER A O 1
ATOM 623 N N . THR A 1 75 ? -11.665 -12.995 0.026 1.00 82.00 75 THR A N 1
ATOM 624 C CA . THR A 1 75 ? -10.688 -11.898 0.121 1.00 82.00 75 THR A CA 1
ATOM 625 C C . THR A 1 75 ? -10.677 -11.226 1.496 1.00 82.00 75 THR A C 1
ATOM 627 O O . THR A 1 75 ? -9.623 -10.757 1.922 1.00 82.00 75 THR A O 1
ATOM 630 N N . PHE A 1 76 ? -11.805 -11.175 2.208 1.00 87.31 76 PHE A N 1
ATOM 631 C CA . PHE A 1 76 ? -11.901 -10.485 3.497 1.00 87.31 76 PHE A CA 1
ATOM 632 C C . PHE A 1 76 ? -12.625 -11.320 4.544 1.00 87.31 76 PHE A C 1
ATOM 634 O O . PHE A 1 76 ? -13.567 -12.046 4.225 1.00 87.31 76 PHE A O 1
ATOM 641 N N . ASP A 1 77 ? -12.209 -11.146 5.795 1.00 87.50 77 ASP A N 1
ATOM 642 C CA . ASP A 1 77 ? -12.977 -11.560 6.963 1.00 87.50 77 ASP A CA 1
ATOM 643 C C . ASP A 1 77 ? -13.465 -10.321 7.701 1.00 87.50 77 ASP A C 1
ATOM 645 O O . ASP A 1 77 ? -12.705 -9.379 7.929 1.00 87.50 77 ASP A O 1
ATOM 649 N N . MET A 1 78 ? -14.745 -10.336 8.062 1.00 86.69 78 MET A N 1
ATOM 650 C CA . MET A 1 78 ? -15.322 -9.350 8.964 1.00 86.69 78 MET A CA 1
ATOM 651 C C . MET A 1 78 ? -14.993 -9.764 10.398 1.00 86.69 78 MET A C 1
ATOM 653 O O . MET A 1 78 ? -15.160 -10.931 10.756 1.00 86.69 78 MET A O 1
ATOM 657 N N . LEU A 1 79 ? -14.520 -8.815 11.195 1.00 85.88 79 LEU A N 1
ATOM 658 C CA . LEU A 1 79 ? -14.211 -9.020 12.600 1.00 85.88 79 LEU A CA 1
ATOM 659 C C . LEU A 1 79 ? -15.393 -8.585 13.463 1.00 85.88 79 LEU A C 1
ATOM 661 O O . LEU A 1 79 ? -15.956 -7.511 13.251 1.00 85.88 79 LEU A O 1
ATOM 665 N N . ASP A 1 80 ? -15.722 -9.408 14.452 1.00 86.56 80 ASP A N 1
ATOM 666 C CA . ASP A 1 80 ? -16.666 -9.072 15.514 1.00 86.56 80 ASP A CA 1
ATOM 667 C C . ASP A 1 80 ? -15.879 -8.479 16.691 1.00 86.56 80 ASP A C 1
ATOM 669 O O . ASP A 1 80 ? -15.382 -9.198 17.555 1.00 86.56 80 ASP A O 1
ATOM 673 N N . THR A 1 81 ? -15.605 -7.175 16.621 1.00 85.44 81 THR A N 1
ATOM 674 C CA . THR A 1 81 ? -14.732 -6.458 17.563 1.00 85.44 81 THR A CA 1
ATOM 675 C C . THR A 1 81 ? -15.042 -4.961 17.551 1.00 85.44 81 THR A C 1
ATOM 677 O O . THR A 1 81 ? -15.708 -4.464 16.642 1.00 85.44 81 THR A O 1
ATOM 680 N N . THR A 1 82 ? -14.534 -4.229 18.539 1.00 85.25 82 THR A N 1
ATOM 681 C CA . THR A 1 82 ? -14.657 -2.766 18.632 1.00 85.25 82 THR A CA 1
ATOM 682 C C . THR A 1 82 ? -13.397 -2.033 18.159 1.00 85.25 82 THR A C 1
ATOM 684 O O . THR A 1 82 ? -12.298 -2.589 18.094 1.00 85.25 82 THR A O 1
ATOM 687 N N . SER A 1 83 ? -13.527 -0.734 17.869 1.00 81.25 83 SER A N 1
ATOM 688 C CA . SER A 1 83 ? -12.390 0.129 17.504 1.00 81.25 83 SER A CA 1
ATOM 689 C C . SER A 1 83 ? -11.320 0.149 18.600 1.00 81.25 83 SER A C 1
ATOM 691 O O . SER A 1 83 ? -10.117 0.099 18.323 1.00 81.25 83 SER A O 1
ATOM 693 N N . GLU A 1 84 ? -11.753 0.192 19.860 1.00 85.81 84 GLU A N 1
ATOM 694 C CA . GLU A 1 84 ? -10.904 0.178 21.046 1.00 85.81 84 GLU A CA 1
ATOM 695 C C . GLU A 1 84 ? -10.112 -1.124 21.149 1.00 85.81 84 GLU A C 1
ATOM 697 O O . GLU A 1 84 ? -8.898 -1.083 21.361 1.00 85.81 84 GLU A O 1
ATOM 702 N N . GLU A 1 85 ? -10.765 -2.269 20.958 1.00 87.75 85 GLU A N 1
ATOM 703 C CA . GLU A 1 85 ? -10.119 -3.584 20.966 1.00 87.75 85 GLU A CA 1
ATOM 704 C C . GLU A 1 85 ? -9.078 -3.707 19.858 1.00 87.75 85 GLU A C 1
ATOM 706 O O . GLU A 1 85 ? -7.937 -4.085 20.136 1.00 87.75 85 GLU A O 1
ATOM 711 N N . VAL A 1 86 ? -9.418 -3.305 18.629 1.00 87.50 86 VAL A N 1
ATOM 712 C CA . VAL A 1 86 ? -8.479 -3.308 17.500 1.00 87.50 86 VAL A CA 1
ATOM 713 C C . VAL A 1 86 ? -7.272 -2.426 17.808 1.00 87.50 86 VAL A C 1
ATOM 715 O O . VAL A 1 86 ? -6.128 -2.858 17.662 1.00 87.50 86 VAL A O 1
ATOM 718 N N . LYS A 1 87 ? -7.489 -1.198 18.294 1.00 89.25 87 LYS A N 1
ATOM 719 C CA . LYS A 1 87 ? -6.389 -0.291 18.652 1.00 89.25 87 LYS A CA 1
ATOM 720 C C . LYS A 1 87 ? -5.544 -0.831 19.803 1.00 89.25 87 LYS A C 1
ATOM 722 O O . LYS A 1 87 ? -4.325 -0.664 19.780 1.00 89.25 87 LYS A O 1
ATOM 727 N N . ASN A 1 88 ? -6.151 -1.459 20.805 1.00 91.31 88 ASN A N 1
ATOM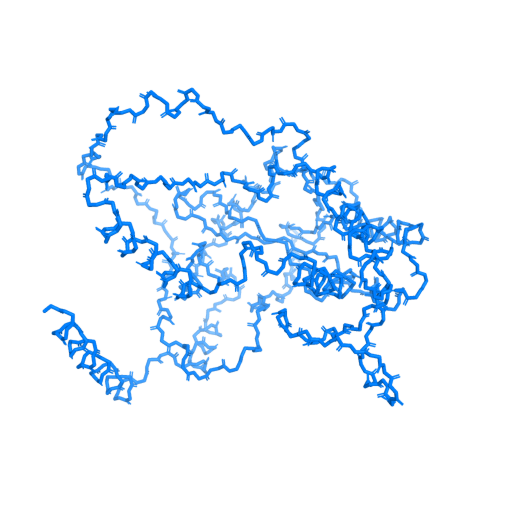 728 C CA . ASN A 1 88 ? -5.429 -2.057 21.926 1.00 91.31 88 ASN A CA 1
ATOM 729 C C . ASN A 1 88 ? -4.605 -3.267 21.480 1.00 91.31 88 ASN A C 1
ATOM 731 O O . ASN A 1 88 ? -3.446 -3.392 21.881 1.00 91.31 88 ASN A O 1
ATOM 735 N N . ASN A 1 89 ? -5.146 -4.091 20.581 1.00 89.44 89 ASN A N 1
ATOM 736 C CA . ASN A 1 89 ? -4.400 -5.161 19.938 1.00 89.44 89 ASN A CA 1
ATOM 737 C C . ASN A 1 89 ? -3.202 -4.594 19.162 1.00 89.44 89 ASN A C 1
ATOM 739 O O . ASN A 1 89 ? -2.069 -4.984 19.430 1.00 89.44 89 ASN A O 1
ATOM 743 N N . MET A 1 90 ? -3.411 -3.585 18.308 1.00 90.81 90 MET A N 1
ATOM 744 C CA . MET A 1 90 ? -2.322 -2.930 17.572 1.00 90.81 90 MET A CA 1
ATOM 745 C C . MET A 1 90 ? -1.249 -2.346 18.503 1.00 90.81 90 MET A C 1
ATOM 747 O O . MET A 1 90 ? -0.062 -2.466 18.209 1.00 90.81 90 MET A O 1
ATOM 751 N N . LYS A 1 91 ? -1.629 -1.742 19.639 1.00 92.62 91 LYS A N 1
ATOM 752 C CA . LYS A 1 91 ? -0.675 -1.254 20.653 1.00 92.62 91 LYS A CA 1
ATOM 753 C C . LYS A 1 91 ? 0.148 -2.389 21.256 1.00 92.62 91 LYS A C 1
ATOM 755 O O . LYS A 1 91 ? 1.360 -2.243 21.391 1.00 92.62 91 LYS A O 1
ATOM 760 N N . SER A 1 92 ? -0.495 -3.503 21.603 1.00 91.56 92 SER A N 1
ATOM 761 C CA . SER A 1 92 ? 0.178 -4.687 22.144 1.00 91.56 92 SER A CA 1
ATOM 762 C C . SER A 1 92 ? 1.170 -5.271 21.131 1.00 91.56 92 SER A C 1
ATOM 764 O O . SER A 1 92 ? 2.343 -5.459 21.457 1.00 91.56 92 SER A O 1
ATOM 766 N N . GLN A 1 93 ? 0.749 -5.433 19.872 1.00 89.38 93 GLN A N 1
ATOM 767 C CA . GLN A 1 93 ? 1.621 -5.909 18.794 1.00 89.38 93 GLN A CA 1
ATOM 768 C C . GLN A 1 93 ? 2.785 -4.950 18.525 1.00 89.38 93 GLN A C 1
ATOM 770 O O . GLN A 1 93 ? 3.920 -5.385 18.321 1.00 89.38 93 GLN A O 1
ATOM 775 N N . ALA A 1 94 ? 2.525 -3.640 18.563 1.00 91.56 94 ALA A N 1
ATOM 776 C CA . ALA A 1 94 ? 3.563 -2.634 18.409 1.00 91.56 94 ALA A CA 1
ATOM 777 C C . ALA A 1 94 ? 4.584 -2.698 19.552 1.00 91.56 94 ALA A C 1
ATOM 779 O O . ALA A 1 94 ? 5.782 -2.653 19.298 1.00 91.56 94 ALA A O 1
ATOM 780 N N . ALA A 1 95 ? 4.138 -2.853 20.800 1.00 89.38 95 ALA A N 1
ATOM 781 C CA . ALA A 1 95 ? 5.036 -2.980 21.945 1.00 89.38 95 ALA A CA 1
ATOM 782 C C . ALA A 1 95 ? 5.936 -4.225 21.856 1.00 89.38 95 ALA A C 1
ATOM 784 O O . ALA A 1 95 ? 7.089 -4.167 22.277 1.00 89.38 95 ALA A O 1
ATOM 785 N N . ALA A 1 96 ? 5.426 -5.324 21.289 1.00 89.19 96 ALA A N 1
ATOM 786 C CA . ALA A 1 96 ? 6.173 -6.567 21.126 1.00 89.19 96 ALA A CA 1
ATOM 787 C C . ALA A 1 96 ? 7.188 -6.533 19.968 1.00 89.19 96 ALA A C 1
ATOM 789 O O . ALA A 1 96 ? 8.245 -7.151 20.071 1.00 89.19 96 ALA A O 1
ATOM 790 N N . ARG A 1 97 ? 6.878 -5.844 18.859 1.00 89.75 97 ARG A N 1
ATOM 791 C CA . ARG A 1 97 ? 7.661 -5.940 17.607 1.00 89.75 97 ARG A CA 1
ATOM 792 C C . ARG A 1 97 ? 8.388 -4.672 17.190 1.00 89.75 97 ARG A C 1
ATOM 794 O O . ARG A 1 97 ? 9.340 -4.743 16.415 1.00 89.75 97 ARG A O 1
ATOM 801 N N . ILE A 1 98 ? 7.931 -3.514 17.650 1.00 93.19 98 ILE A N 1
ATOM 802 C CA . ILE A 1 98 ? 8.430 -2.220 17.194 1.00 93.19 98 ILE A CA 1
ATOM 803 C C . ILE A 1 98 ? 9.377 -1.646 18.243 1.00 93.19 98 ILE A C 1
ATOM 805 O O . ILE A 1 98 ? 8.974 -1.360 19.375 1.00 93.19 98 ILE A O 1
ATOM 809 N N . ASP A 1 99 ? 10.633 -1.428 17.841 1.00 93.25 99 ASP A N 1
ATOM 810 C CA . ASP A 1 99 ? 11.635 -0.758 18.674 1.00 93.25 99 ASP A CA 1
ATOM 811 C C . ASP A 1 99 ? 11.102 0.605 19.155 1.00 93.25 99 ASP A C 1
ATOM 813 O O . ASP A 1 99 ? 10.473 1.366 18.407 1.00 93.25 99 ASP A O 1
ATOM 817 N N . LYS A 1 100 ? 11.371 0.919 20.429 1.00 91.50 100 LYS A N 1
ATOM 818 C CA . LYS A 1 100 ? 10.896 2.127 21.122 1.00 91.50 100 LYS A CA 1
ATOM 819 C C . LYS A 1 100 ? 11.211 3.419 20.365 1.00 91.50 100 LYS A C 1
ATOM 821 O O . LYS A 1 100 ? 10.451 4.383 20.445 1.00 91.50 100 LYS A O 1
ATOM 826 N N . ARG A 1 101 ? 12.289 3.444 19.577 1.00 91.88 101 ARG A N 1
ATOM 827 C CA . ARG A 1 101 ? 12.689 4.590 18.743 1.00 91.88 101 ARG A CA 1
ATOM 828 C C . ARG A 1 101 ? 11.634 4.989 17.712 1.00 91.88 101 ARG A C 1
ATOM 830 O O . ARG A 1 101 ? 11.571 6.160 17.333 1.00 91.88 101 ARG A O 1
ATOM 837 N N . TYR A 1 102 ? 10.788 4.054 17.281 1.00 92.75 102 TYR A N 1
ATOM 838 C CA . TYR A 1 102 ? 9.733 4.309 16.300 1.00 92.75 102 TYR A CA 1
ATOM 839 C C . TYR A 1 102 ? 8.377 4.624 16.925 1.00 92.75 102 TYR A C 1
ATOM 841 O O . TYR A 1 102 ? 7.454 4.979 16.195 1.00 92.75 102 TYR A O 1
ATOM 849 N N . HIS A 1 103 ? 8.229 4.557 18.253 1.00 90.69 103 HIS A N 1
ATOM 850 C CA . HIS A 1 103 ? 6.935 4.789 18.910 1.00 90.69 103 HIS A CA 1
ATOM 851 C C . HIS A 1 103 ? 6.367 6.181 18.613 1.00 90.69 103 HIS A C 1
ATOM 853 O O . HIS A 1 103 ? 5.159 6.323 18.481 1.00 90.69 103 HIS A O 1
ATOM 859 N N . LYS A 1 104 ? 7.221 7.186 18.372 1.00 90.12 104 LYS A N 1
ATOM 860 C CA . LYS A 1 104 ? 6.798 8.533 17.936 1.00 90.12 104 LYS A CA 1
ATOM 861 C C . LYS A 1 104 ? 6.092 8.572 16.570 1.00 90.12 104 LYS A C 1
ATOM 863 O O . LYS A 1 104 ? 5.397 9.539 16.268 1.00 90.12 104 LYS A O 1
ATOM 868 N N . LEU A 1 105 ? 6.308 7.562 15.724 1.00 90.94 105 LEU A N 1
ATOM 869 C CA . LEU A 1 105 ? 5.667 7.434 14.410 1.00 90.94 105 LEU A CA 1
ATOM 870 C C . LEU A 1 105 ? 4.291 6.770 14.513 1.00 90.94 105 LEU A C 1
ATOM 872 O O . LEU A 1 105 ? 3.488 6.892 13.589 1.00 90.94 105 LEU A O 1
ATOM 876 N N . LEU A 1 106 ? 4.017 6.088 15.626 1.00 92.94 106 LEU A N 1
ATOM 877 C CA . LEU A 1 106 ? 2.722 5.500 15.929 1.00 92.94 106 LEU A CA 1
ATOM 878 C C . LEU A 1 106 ? 1.832 6.558 16.581 1.00 92.94 106 LEU A C 1
ATOM 880 O O . LEU A 1 106 ? 2.206 7.223 17.544 1.00 92.94 106 LEU A O 1
ATOM 884 N N . ARG A 1 107 ? 0.634 6.730 16.031 1.00 91.75 107 ARG A N 1
ATOM 885 C CA . ARG A 1 107 ? -0.307 7.791 16.396 1.00 91.75 107 ARG A CA 1
ATOM 886 C C . ARG A 1 107 ? -1.644 7.189 16.787 1.00 91.75 107 ARG A C 1
ATOM 888 O O . ARG A 1 107 ? -2.631 7.348 16.086 1.00 91.75 107 ARG A O 1
ATOM 895 N N . PHE A 1 108 ? -1.696 6.451 17.892 1.00 91.25 108 PHE A N 1
ATOM 896 C CA . PHE A 1 108 ? -2.927 5.762 18.313 1.00 91.25 108 PHE A CA 1
ATOM 897 C C . PHE A 1 108 ? -4.098 6.707 18.667 1.00 91.25 108 PHE A C 1
ATOM 899 O O . PHE A 1 108 ? -5.228 6.242 18.814 1.00 91.25 108 PHE A O 1
ATOM 906 N N . ASP A 1 109 ? -3.846 8.019 18.738 1.00 90.56 109 ASP A N 1
ATOM 907 C CA . ASP A 1 109 ? -4.852 9.089 18.765 1.00 90.56 109 ASP A CA 1
ATOM 908 C C . ASP A 1 109 ? -5.612 9.254 17.432 1.00 90.56 109 ASP A C 1
ATOM 910 O O . ASP A 1 109 ? -6.700 9.823 17.396 1.00 90.56 109 ASP A O 1
ATOM 914 N N . LYS A 1 110 ? -5.056 8.756 16.325 1.00 91.00 110 LYS A N 1
ATOM 915 C CA . LYS A 1 110 ? -5.620 8.838 14.972 1.00 91.00 110 LYS A CA 1
ATOM 916 C C . LYS A 1 110 ? -6.573 7.674 14.663 1.00 91.00 110 LYS A C 1
ATOM 918 O O . LYS A 1 110 ? -6.576 6.663 15.378 1.00 91.00 110 LYS A O 1
ATOM 923 N N . PRO A 1 111 ? -7.417 7.804 13.620 1.00 90.25 111 PRO A N 1
ATOM 924 C CA . PRO A 1 111 ? -8.297 6.722 13.189 1.00 90.25 111 PRO A CA 1
ATOM 925 C C . PRO A 1 111 ? -7.518 5.504 12.675 1.00 90.25 111 PRO A C 1
ATOM 927 O O . PRO A 1 111 ? -6.331 5.583 12.340 1.00 90.25 111 PRO A O 1
ATOM 930 N N . LEU A 1 112 ? -8.219 4.374 12.617 1.00 89.12 112 LEU A N 1
ATOM 931 C CA . LEU A 1 112 ? -7.758 3.167 11.937 1.00 89.12 112 LEU A CA 1
ATOM 932 C C . LEU A 1 112 ? -7.725 3.388 10.412 1.00 89.12 112 LEU A C 1
ATOM 934 O O . LEU A 1 112 ? -8.338 4.339 9.917 1.00 89.12 112 LEU A O 1
ATOM 938 N N . PRO A 1 113 ? -7.008 2.539 9.655 1.00 90.12 113 PRO A N 1
ATOM 939 C CA . PRO A 1 113 ? -7.097 2.533 8.200 1.00 90.12 113 PRO A CA 1
ATOM 940 C C . PRO A 1 113 ? -8.534 2.356 7.711 1.00 90.12 113 PRO A C 1
ATOM 942 O O . PRO A 1 113 ? -9.322 1.660 8.348 1.00 90.12 113 PRO A O 1
ATOM 945 N N . TYR A 1 114 ? -8.855 2.978 6.575 1.00 88.19 114 TYR A N 1
ATOM 946 C CA . TYR A 1 114 ? -10.203 2.969 6.003 1.00 88.19 114 TYR A CA 1
ATOM 947 C C . TYR A 1 114 ? -10.205 2.431 4.571 1.00 88.19 114 TYR A C 1
ATOM 949 O O . TYR A 1 114 ? -9.441 2.882 3.717 1.00 88.19 114 TYR A O 1
ATOM 957 N N . GLY A 1 115 ? -11.081 1.472 4.302 1.00 88.44 115 GLY A N 1
ATOM 958 C CA . GLY A 1 115 ? -11.312 0.856 3.010 1.00 88.44 115 GLY A CA 1
ATOM 959 C C . GLY A 1 115 ? -12.400 1.573 2.216 1.00 88.44 115 GLY A C 1
ATOM 960 O O . GLY A 1 115 ? -13.527 1.730 2.680 1.00 88.44 115 GLY A O 1
ATOM 961 N N . TYR A 1 116 ? -12.096 1.922 0.968 1.00 87.06 116 TYR A N 1
ATOM 962 C CA . TYR A 1 116 ? -13.081 2.365 -0.021 1.00 87.06 116 TYR A CA 1
ATOM 963 C C . TYR A 1 116 ? -12.955 1.558 -1.316 1.00 87.06 116 TYR A C 1
ATOM 965 O O . TYR A 1 116 ? -11.973 0.837 -1.527 1.00 87.06 116 TYR A O 1
ATOM 973 N N . ILE A 1 117 ? -13.970 1.643 -2.179 1.00 89.31 117 ILE A N 1
ATOM 974 C CA . ILE A 1 117 ? -13.974 0.922 -3.450 1.00 89.31 117 ILE A CA 1
ATOM 975 C C . ILE A 1 117 ? -13.940 1.878 -4.638 1.00 89.31 117 ILE A C 1
ATOM 977 O O . ILE A 1 117 ? -14.597 2.911 -4.644 1.00 89.31 117 ILE A O 1
ATOM 981 N N . MET A 1 118 ? -13.207 1.501 -5.682 1.00 88.44 118 MET A N 1
ATOM 982 C CA . MET A 1 118 ? -13.309 2.125 -6.998 1.00 88.44 118 MET A CA 1
ATOM 983 C C . MET A 1 118 ? -14.162 1.244 -7.906 1.00 88.44 118 MET A C 1
ATOM 985 O O . MET A 1 118 ? -13.791 0.109 -8.207 1.00 88.44 118 MET A O 1
ATOM 989 N N . MET A 1 119 ? -15.328 1.733 -8.316 1.00 86.25 119 MET A N 1
ATOM 990 C CA . MET A 1 119 ? -16.298 0.960 -9.092 1.00 86.25 119 MET A CA 1
ATOM 991 C C . MET A 1 119 ? -15.703 0.467 -10.417 1.00 86.25 119 MET A C 1
ATOM 993 O O . MET A 1 119 ? -15.065 1.225 -11.148 1.00 86.25 119 MET A O 1
ATOM 997 N N . LYS A 1 120 ? -15.935 -0.813 -10.746 1.00 87.62 120 LYS A N 1
ATOM 998 C CA . LYS A 1 120 ? -15.440 -1.431 -11.985 1.00 87.62 120 LYS A CA 1
ATOM 999 C C . LYS A 1 120 ? -16.540 -1.533 -13.036 1.00 87.62 120 LYS A C 1
ATOM 1001 O O . LYS A 1 120 ? -17.415 -2.398 -12.933 1.00 87.62 120 LYS A O 1
ATOM 1006 N N . ARG A 1 121 ? -16.421 -0.775 -14.130 1.00 85.25 121 ARG A N 1
ATOM 1007 C CA . ARG A 1 121 ? -17.306 -0.902 -15.307 1.00 85.25 121 ARG A CA 1
ATOM 1008 C C . ARG A 1 121 ? -17.310 -2.304 -15.901 1.00 85.25 121 ARG A C 1
ATOM 1010 O O . ARG A 1 121 ? -18.374 -2.852 -16.164 1.00 85.25 121 ARG A O 1
ATOM 1017 N N . LYS A 1 122 ? -16.143 -2.955 -16.005 1.00 85.62 122 LYS A N 1
ATOM 1018 C CA . LYS A 1 122 ? -16.043 -4.347 -16.496 1.00 85.62 122 LYS A CA 1
ATOM 1019 C C . LYS A 1 122 ? -16.817 -5.370 -15.653 1.00 85.62 122 LYS A C 1
ATOM 1021 O O . LYS A 1 122 ? -17.068 -6.478 -16.108 1.00 85.62 122 LYS A O 1
ATOM 1026 N N . LYS A 1 123 ? -17.172 -5.022 -14.412 1.00 85.12 123 LYS A N 1
ATOM 1027 C CA . LYS A 1 123 ? -18.006 -5.839 -13.518 1.00 85.12 123 LYS A CA 1
ATOM 1028 C C . LYS A 1 123 ? -19.423 -5.281 -13.393 1.00 85.12 123 LYS A C 1
ATOM 1030 O O . LYS A 1 123 ? -20.079 -5.521 -12.386 1.00 85.12 123 LYS A O 1
ATOM 1035 N N . LYS A 1 124 ? -19.878 -4.517 -14.393 1.00 86.81 124 LYS A N 1
ATOM 1036 C CA . LYS A 1 124 ? -21.191 -3.865 -14.424 1.00 86.81 124 LYS A CA 1
ATOM 1037 C C . LYS A 1 124 ? -21.502 -3.117 -13.121 1.00 86.81 124 LYS A C 1
ATOM 1039 O O . LYS A 1 124 ? -22.632 -3.166 -12.647 1.00 86.81 124 LYS A O 1
ATOM 1044 N N . TRP A 1 125 ? -20.499 -2.461 -12.528 1.00 87.50 125 TRP A N 1
ATOM 1045 C CA . TRP A 1 125 ? -20.657 -1.685 -11.291 1.00 87.50 125 TRP A CA 1
ATOM 1046 C C . TRP A 1 125 ? -21.169 -2.511 -10.094 1.00 87.50 125 TRP A C 1
ATOM 1048 O O . TRP A 1 125 ? -21.616 -1.944 -9.112 1.00 87.50 125 TRP A O 1
ATOM 1058 N N . GLN A 1 126 ? -21.083 -3.845 -10.139 1.00 88.56 126 GLN A N 1
ATOM 1059 C CA . GLN A 1 126 ? -21.532 -4.726 -9.050 1.00 88.56 126 GLN A CA 1
ATOM 1060 C C . GLN A 1 126 ? -20.440 -5.019 -8.016 1.00 88.56 126 GLN A C 1
ATOM 1062 O O . GLN A 1 126 ? -20.735 -5.503 -6.927 1.00 88.56 126 GLN A O 1
ATOM 1067 N N . LYS A 1 127 ? -19.176 -4.764 -8.368 1.00 88.62 127 LYS A N 1
ATOM 1068 C CA . LYS A 1 127 ? -17.998 -4.887 -7.501 1.00 88.62 127 LYS A CA 1
ATOM 1069 C C . LYS A 1 127 ? -17.005 -3.771 -7.819 1.00 88.62 127 LYS A C 1
ATOM 1071 O O . LYS A 1 127 ? -16.962 -3.275 -8.951 1.00 88.62 127 LYS A O 1
ATOM 1076 N N . GLY A 1 128 ? -16.167 -3.423 -6.850 1.00 89.00 128 GLY A N 1
ATOM 1077 C CA . GLY A 1 128 ? -15.102 -2.437 -7.017 1.00 89.00 128 GLY A CA 1
ATOM 1078 C C . GLY A 1 128 ? -13.690 -3.012 -6.886 1.00 89.00 128 GLY A C 1
ATOM 1079 O O . GLY A 1 128 ? -13.482 -4.185 -6.574 1.00 89.00 128 GLY A O 1
ATOM 1080 N N . ARG A 1 129 ? -12.683 -2.184 -7.170 1.00 86.94 129 ARG A N 1
ATOM 1081 C CA . ARG A 1 129 ? -11.310 -2.377 -6.696 1.00 86.94 129 ARG A CA 1
ATOM 1082 C C . ARG A 1 129 ? -11.241 -1.864 -5.265 1.00 86.94 129 ARG A C 1
ATOM 1084 O O . ARG A 1 129 ? -11.600 -0.723 -5.016 1.00 86.94 129 ARG A O 1
ATOM 1091 N N . THR A 1 130 ? -10.764 -2.690 -4.351 1.00 88.56 130 THR A N 1
ATOM 1092 C CA . THR A 1 130 ? -10.576 -2.312 -2.951 1.00 88.56 130 THR A CA 1
ATOM 1093 C C . THR A 1 130 ? -9.299 -1.508 -2.778 1.00 88.56 130 THR A C 1
ATOM 1095 O O . THR A 1 130 ? -8.231 -1.978 -3.176 1.00 88.56 130 THR A O 1
ATOM 1098 N N . ILE A 1 131 ? -9.398 -0.349 -2.138 1.00 86.62 131 ILE A N 1
ATOM 1099 C CA . ILE A 1 131 ? -8.259 0.462 -1.715 1.00 86.62 131 ILE A CA 1
ATOM 1100 C C . ILE A 1 131 ? -8.363 0.669 -0.208 1.00 86.62 131 ILE A C 1
ATOM 1102 O O . ILE A 1 131 ? -9.430 1.005 0.294 1.00 86.62 131 ILE A O 1
ATOM 1106 N N . ILE A 1 132 ? -7.257 0.466 0.508 1.00 89.00 132 ILE A N 1
ATOM 1107 C CA . ILE A 1 132 ? -7.165 0.741 1.944 1.00 89.00 132 ILE A CA 1
ATOM 1108 C C . ILE A 1 132 ? -6.305 1.990 2.111 1.00 89.00 132 ILE A C 1
ATOM 1110 O O . ILE A 1 132 ? -5.133 2.011 1.731 1.00 89.00 132 ILE A O 1
ATOM 1114 N N . ALA A 1 133 ? -6.902 3.051 2.640 1.00 87.31 133 ALA A N 1
ATOM 1115 C CA . ALA A 1 133 ? -6.243 4.313 2.904 1.00 87.31 133 ALA A CA 1
ATOM 1116 C C . ALA A 1 133 ? -5.548 4.274 4.268 1.00 87.31 133 ALA A C 1
ATOM 1118 O O . ALA A 1 133 ? -6.194 4.182 5.310 1.00 87.31 133 ALA A O 1
ATOM 1119 N N . TYR A 1 134 ? -4.223 4.414 4.245 1.00 88.06 134 TYR A N 1
ATOM 1120 C CA . TYR A 1 134 ? -3.393 4.541 5.447 1.00 88.06 134 TYR A CA 1
ATOM 1121 C C . TYR A 1 134 ? -3.033 5.997 5.780 1.00 88.06 134 TYR A C 1
ATOM 1123 O O . TYR A 1 134 ? -2.423 6.268 6.816 1.00 88.06 134 TYR A O 1
ATOM 1131 N N . ALA A 1 135 ? -3.403 6.956 4.927 1.00 83.88 135 ALA A N 1
ATOM 1132 C CA . ALA A 1 135 ? -3.111 8.368 5.144 1.00 83.88 135 ALA A CA 1
ATOM 1133 C C . ALA A 1 135 ? -3.807 8.895 6.411 1.00 83.88 135 ALA A C 1
ATOM 1135 O O . ALA A 1 135 ? -5.002 8.687 6.595 1.00 83.88 135 ALA A O 1
ATOM 1136 N N . ASN A 1 136 ? -3.064 9.610 7.263 1.00 85.88 136 ASN A N 1
ATOM 1137 C CA . ASN A 1 136 ? -3.551 10.176 8.532 1.00 85.88 136 ASN A CA 1
ATOM 1138 C C . ASN A 1 136 ? -4.095 9.149 9.548 1.00 85.88 136 ASN A C 1
ATOM 1140 O O . ASN A 1 136 ? -4.904 9.505 10.404 1.00 85.88 136 ASN A O 1
ATOM 1144 N N . THR A 1 137 ? -3.629 7.901 9.481 1.00 90.50 137 THR A N 1
ATOM 1145 C CA . THR A 1 137 ? -4.041 6.814 10.386 1.00 90.50 137 THR A CA 1
ATOM 1146 C C . THR A 1 137 ? -3.033 6.574 11.505 1.00 90.50 137 THR A C 1
ATOM 1148 O O . THR A 1 137 ? -1.927 7.124 11.499 1.00 90.50 137 THR A O 1
ATOM 1151 N N . CYS A 1 138 ? -3.396 5.710 12.453 1.00 91.25 138 CYS A N 1
ATOM 1152 C CA . CYS A 1 138 ? -2.561 5.363 13.598 1.00 91.25 138 CYS A CA 1
ATOM 1153 C C . CYS A 1 138 ? -1.197 4.749 13.251 1.00 91.25 138 CYS A C 1
ATOM 1155 O O . CYS A 1 138 ? -0.243 4.944 14.004 1.00 91.25 138 CYS A O 1
ATOM 1157 N N . ILE A 1 139 ? -1.080 4.064 12.111 1.00 91.19 139 ILE A N 1
ATOM 1158 C CA . ILE A 1 139 ? 0.164 3.414 11.664 1.00 91.19 139 ILE A CA 1
ATOM 1159 C C . ILE A 1 139 ? 0.736 4.014 10.374 1.00 91.19 139 ILE A C 1
ATOM 1161 O O . ILE A 1 139 ? 1.851 3.680 9.977 1.00 91.19 139 ILE A O 1
ATOM 1165 N N . GLY A 1 140 ? 0.013 4.934 9.727 1.00 90.00 140 GLY A N 1
ATOM 1166 C CA . GLY A 1 140 ? 0.356 5.449 8.399 1.00 90.00 140 GLY A CA 1
ATOM 1167 C C . GLY A 1 140 ? 1.749 6.070 8.294 1.00 90.00 140 GLY A C 1
ATOM 1168 O O . GLY A 1 140 ? 2.448 5.839 7.311 1.00 90.00 140 GLY A O 1
ATOM 1169 N N . ASN A 1 141 ? 2.188 6.817 9.312 1.00 90.88 141 ASN A N 1
ATOM 1170 C CA . ASN A 1 141 ? 3.512 7.446 9.304 1.00 90.88 141 ASN A CA 1
ATOM 1171 C C . ASN A 1 141 ? 4.645 6.420 9.400 1.00 90.88 141 ASN A C 1
ATOM 1173 O O . ASN A 1 141 ? 5.633 6.546 8.677 1.00 90.88 141 ASN A O 1
ATOM 1177 N N . LEU A 1 142 ? 4.493 5.404 10.258 1.00 93.12 142 LEU A N 1
ATOM 1178 C CA . LEU A 1 142 ? 5.459 4.313 10.373 1.00 93.12 142 LEU A CA 1
ATOM 1179 C C . LEU A 1 142 ? 5.596 3.587 9.031 1.00 93.12 142 LEU A C 1
ATOM 1181 O O . LEU A 1 142 ? 6.703 3.459 8.517 1.00 93.12 142 LEU A O 1
ATOM 1185 N N . LEU A 1 143 ? 4.470 3.193 8.427 1.00 92.75 143 LEU A N 1
ATOM 1186 C CA . LEU A 1 143 ? 4.475 2.486 7.144 1.00 92.75 143 LEU A CA 1
ATOM 1187 C C . LEU A 1 143 ? 5.044 3.343 6.010 1.00 92.75 143 LEU A C 1
ATOM 1189 O O . LEU A 1 143 ? 5.791 2.832 5.181 1.00 92.75 143 LEU A O 1
ATOM 1193 N N . LYS A 1 144 ? 4.755 4.649 5.990 1.00 90.50 144 LYS A N 1
ATOM 1194 C CA . LYS A 1 144 ? 5.315 5.575 4.996 1.00 90.50 144 LYS A CA 1
ATOM 1195 C C . LYS A 1 144 ? 6.838 5.656 5.095 1.00 90.50 144 LYS A C 1
ATOM 1197 O O . LYS A 1 144 ? 7.522 5.545 4.081 1.00 90.50 144 LYS A O 1
ATOM 1202 N N . VAL A 1 145 ? 7.365 5.846 6.304 1.00 91.06 145 VAL A N 1
ATOM 1203 C CA . VAL A 1 145 ? 8.813 5.919 6.544 1.00 91.06 145 VAL A CA 1
ATOM 1204 C C . VAL A 1 145 ? 9.488 4.602 6.154 1.00 91.06 145 VAL A C 1
ATOM 1206 O O . VAL A 1 145 ? 10.497 4.623 5.451 1.00 91.06 145 VAL A O 1
ATOM 1209 N N . THR A 1 146 ? 8.903 3.463 6.529 1.00 93.31 146 THR A N 1
ATOM 1210 C CA . THR A 1 146 ? 9.419 2.140 6.152 1.00 93.31 146 THR A CA 1
ATOM 1211 C C . THR A 1 146 ? 9.366 1.903 4.645 1.00 93.31 146 THR A C 1
ATOM 1213 O O . THR A 1 146 ? 10.317 1.363 4.094 1.00 93.31 146 THR A O 1
ATOM 1216 N N . ALA A 1 147 ? 8.315 2.345 3.948 1.00 91.44 147 ALA A N 1
ATOM 1217 C CA . ALA A 1 147 ? 8.221 2.220 2.493 1.00 91.44 147 ALA A CA 1
ATOM 1218 C C . ALA A 1 147 ? 9.322 3.014 1.771 1.00 91.44 147 ALA A C 1
ATOM 1220 O O . ALA A 1 147 ? 9.931 2.510 0.830 1.00 91.44 147 ALA A O 1
ATOM 1221 N N . ILE A 1 148 ? 9.626 4.231 2.235 1.00 88.94 148 ILE A N 1
ATOM 1222 C CA . ILE A 1 148 ? 10.728 5.032 1.680 1.00 88.94 148 ILE A CA 1
ATOM 1223 C C . ILE A 1 148 ? 12.079 4.364 1.976 1.00 88.94 148 ILE A C 1
ATOM 1225 O O . ILE A 1 148 ? 12.919 4.282 1.082 1.00 88.94 148 ILE A O 1
ATOM 1229 N N . ALA A 1 149 ? 12.276 3.846 3.194 1.00 91.81 149 ALA A N 1
ATOM 1230 C CA . ALA A 1 149 ? 13.481 3.100 3.564 1.00 91.81 149 ALA A CA 1
ATOM 1231 C C . ALA A 1 149 ? 13.683 1.863 2.670 1.00 91.81 149 ALA A C 1
ATOM 1233 O O . ALA A 1 149 ? 14.768 1.659 2.132 1.00 91.81 149 ALA A O 1
ATOM 1234 N N . LEU A 1 150 ? 12.622 1.081 2.449 1.00 91.88 150 LEU A N 1
ATOM 1235 C CA . LEU A 1 150 ? 12.637 -0.085 1.565 1.00 91.88 150 LEU A CA 1
ATOM 1236 C C . LEU A 1 150 ? 12.974 0.287 0.124 1.00 91.88 150 LEU A C 1
ATOM 1238 O O . LEU A 1 150 ? 13.791 -0.385 -0.497 1.00 91.88 150 LEU A O 1
ATOM 1242 N N . GLN A 1 151 ? 12.406 1.377 -0.397 1.00 88.12 151 GLN A N 1
ATOM 1243 C CA . GLN A 1 151 ? 12.747 1.849 -1.737 1.00 88.12 151 GLN A CA 1
ATOM 1244 C C . GLN A 1 151 ? 14.228 2.235 -1.840 1.00 88.12 151 GLN A C 1
ATOM 1246 O O . GLN A 1 151 ? 14.873 1.932 -2.840 1.00 88.12 151 GLN A O 1
ATOM 1251 N N . GLN A 1 152 ? 14.786 2.885 -0.814 1.00 87.19 152 GLN A N 1
ATOM 1252 C CA . GLN A 1 152 ? 16.215 3.205 -0.778 1.00 87.19 152 GLN A CA 1
ATOM 1253 C C . GLN A 1 152 ? 17.075 1.936 -0.763 1.00 87.19 152 GLN A C 1
ATOM 1255 O O . GLN A 1 152 ? 18.047 1.868 -1.509 1.00 87.19 152 GLN A O 1
ATOM 1260 N N . MET A 1 153 ? 16.699 0.923 0.024 1.00 90.75 153 MET A N 1
ATOM 1261 C CA . MET A 1 153 ? 17.398 -0.366 0.039 1.00 90.75 153 MET A CA 1
ATOM 1262 C C . MET A 1 153 ? 17.341 -1.053 -1.324 1.00 90.75 153 MET A C 1
ATOM 1264 O O . MET A 1 153 ? 18.377 -1.454 -1.836 1.00 90.75 153 MET A O 1
ATOM 1268 N N . LEU A 1 154 ? 16.162 -1.126 -1.948 1.00 89.88 154 LEU A N 1
ATOM 1269 C CA . LEU A 1 154 ? 15.991 -1.705 -3.284 1.00 89.88 154 LEU A CA 1
ATOM 1270 C C . LEU A 1 154 ? 16.854 -0.991 -4.328 1.00 89.88 154 LEU A C 1
ATOM 1272 O O . LEU A 1 154 ? 17.535 -1.648 -5.107 1.00 89.88 154 LEU A O 1
ATOM 1276 N N . ASN A 1 155 ? 16.878 0.342 -4.310 1.00 85.62 155 ASN A N 1
ATOM 1277 C CA . ASN A 1 155 ? 17.653 1.134 -5.266 1.00 85.62 155 ASN A CA 1
ATOM 1278 C C . ASN A 1 155 ? 19.165 0.912 -5.143 1.00 85.62 155 ASN A C 1
ATOM 1280 O O . ASN A 1 155 ? 19.882 1.034 -6.135 1.00 85.62 155 ASN A O 1
ATOM 1284 N N . VAL A 1 156 ? 19.645 0.658 -3.925 1.00 87.19 156 VAL A N 1
ATOM 1285 C CA . VAL A 1 156 ? 21.068 0.460 -3.636 1.00 87.19 156 VAL A CA 1
ATOM 1286 C C . VAL A 1 156 ? 21.480 -0.984 -3.895 1.00 87.19 156 VAL A C 1
ATOM 1288 O O . VAL A 1 156 ? 22.498 -1.215 -4.539 1.00 87.19 156 VAL A O 1
ATOM 1291 N N . THR A 1 157 ? 20.695 -1.947 -3.415 1.00 89.81 157 THR A N 1
ATOM 1292 C CA . THR A 1 157 ? 21.016 -3.370 -3.532 1.00 89.81 157 THR A CA 1
ATOM 1293 C C . THR A 1 157 ? 20.741 -3.890 -4.944 1.00 89.81 157 THR A C 1
ATOM 1295 O O . THR A 1 157 ? 21.581 -4.576 -5.516 1.00 89.81 157 THR A O 1
ATOM 1298 N N . TRP A 1 158 ? 19.605 -3.525 -5.551 1.00 88.19 158 TRP A N 1
ATOM 1299 C CA . TRP A 1 158 ? 19.162 -4.032 -6.857 1.00 88.19 158 TRP A CA 1
ATOM 1300 C C . TRP A 1 158 ? 18.851 -2.895 -7.842 1.00 88.19 158 TRP A C 1
ATOM 1302 O O . TRP A 1 158 ? 17.705 -2.716 -8.249 1.00 88.19 158 TRP A O 1
ATOM 1312 N N . PRO A 1 159 ? 19.851 -2.126 -8.300 1.00 79.94 159 PRO A N 1
ATOM 1313 C CA . PRO A 1 159 ? 19.628 -0.922 -9.108 1.00 79.94 159 PRO A CA 1
ATOM 1314 C C . PRO A 1 159 ? 18.889 -1.160 -10.438 1.00 79.94 159 PRO A C 1
ATOM 1316 O O . PRO A 1 159 ? 18.311 -0.211 -10.974 1.00 79.94 159 PRO A O 1
ATOM 1319 N N . HIS A 1 160 ? 18.893 -2.400 -10.943 1.00 76.12 160 HIS A N 1
ATOM 1320 C CA . HIS A 1 160 ? 18.231 -2.845 -12.176 1.00 76.12 160 HIS A CA 1
ATOM 1321 C C . HIS A 1 160 ? 16.886 -3.554 -11.933 1.00 76.12 160 HIS A C 1
ATOM 1323 O O . HIS A 1 160 ? 16.442 -4.345 -12.764 1.00 76.12 160 HIS A O 1
ATOM 1329 N N . HIS A 1 161 ? 16.232 -3.325 -10.791 1.00 69.19 161 HIS A N 1
ATOM 1330 C CA . HIS A 1 161 ? 14.928 -3.927 -10.527 1.00 69.19 161 HIS A CA 1
ATOM 1331 C C . HIS A 1 161 ? 13.816 -3.311 -11.401 1.00 69.19 161 HIS A C 1
ATOM 1333 O O . HIS A 1 161 ? 13.810 -2.115 -11.715 1.00 69.19 161 HIS A O 1
ATOM 1339 N N . PHE A 1 162 ? 12.815 -4.125 -11.745 1.00 59.47 162 PHE A N 1
ATOM 1340 C CA . PHE A 1 162 ? 11.605 -3.661 -12.427 1.00 59.47 162 PHE A CA 1
ATOM 1341 C C . PHE A 1 162 ? 10.866 -2.614 -11.574 1.00 59.47 162 PHE A C 1
ATOM 1343 O O . PHE A 1 162 ? 10.797 -2.730 -10.350 1.00 59.47 162 PHE A O 1
ATOM 1350 N N . GLY A 1 163 ? 10.324 -1.573 -12.216 1.00 63.81 163 GLY A N 1
ATOM 1351 C CA . GLY A 1 163 ? 9.560 -0.502 -11.555 1.00 63.81 163 GLY A CA 1
ATOM 1352 C C . GLY A 1 163 ? 10.310 0.814 -11.324 1.00 63.81 163 GLY A C 1
ATOM 1353 O O . GLY A 1 163 ? 9.703 1.763 -10.834 1.00 63.81 163 GLY A O 1
ATOM 1354 N N . ARG A 1 164 ? 11.598 0.900 -11.688 1.00 67.75 164 ARG A N 1
ATOM 1355 C CA . ARG A 1 164 ? 12.358 2.162 -11.673 1.00 67.75 164 ARG A CA 1
ATOM 1356 C C . ARG A 1 164 ? 12.118 3.017 -12.917 1.00 67.75 164 ARG A C 1
ATOM 1358 O O . ARG A 1 164 ? 12.013 4.234 -12.802 1.00 67.75 164 ARG A O 1
ATOM 1365 N N . ALA A 1 165 ? 12.066 2.379 -14.082 1.00 69.06 165 ALA A N 1
ATOM 1366 C CA . ALA A 1 165 ? 11.893 3.066 -15.350 1.00 69.06 165 ALA A CA 1
ATOM 1367 C C . ALA A 1 165 ? 10.451 3.570 -15.495 1.00 69.06 165 ALA A C 1
ATOM 1369 O O . ALA A 1 165 ? 9.478 2.839 -15.282 1.00 69.06 165 ALA A O 1
ATOM 1370 N N . SER A 1 166 ? 10.320 4.839 -15.859 1.00 76.56 166 SER A N 1
ATOM 1371 C CA . SER A 1 166 ? 9.063 5.436 -16.289 1.00 76.56 166 SER A CA 1
ATOM 1372 C C . SER A 1 166 ? 8.553 4.753 -17.562 1.00 76.56 166 SER A C 1
ATOM 1374 O O . SER A 1 166 ? 9.316 4.135 -18.304 1.00 76.56 166 SER A O 1
ATOM 1376 N N . SER A 1 167 ? 7.253 4.870 -17.861 1.00 77.94 167 SER A N 1
ATOM 1377 C CA . SER A 1 167 ? 6.708 4.296 -19.101 1.00 77.94 167 SER A CA 1
ATOM 1378 C C . SER A 1 167 ? 7.466 4.752 -20.359 1.00 77.94 167 SER A C 1
ATOM 1380 O O . SER A 1 167 ? 7.735 3.895 -21.196 1.00 77.94 167 SER A O 1
ATOM 1382 N N . PRO A 1 168 ? 7.865 6.033 -20.514 1.00 81.25 168 PRO A N 1
ATOM 1383 C CA . PRO A 1 168 ? 8.700 6.453 -21.639 1.00 81.25 168 PRO A CA 1
ATOM 1384 C C . PRO A 1 168 ? 10.070 5.765 -21.691 1.00 81.25 168 PRO A C 1
ATOM 1386 O O . PRO A 1 168 ? 10.469 5.324 -22.765 1.00 81.25 168 PRO A O 1
ATOM 1389 N N . GLU A 1 169 ? 10.767 5.640 -20.558 1.00 82.12 169 GLU A N 1
ATOM 1390 C CA . GLU A 1 169 ? 12.074 4.965 -20.489 1.00 82.12 169 GLU A CA 1
ATOM 1391 C C . GLU A 1 169 ? 11.948 3.479 -20.852 1.00 82.12 169 GLU A C 1
ATOM 1393 O O . GLU A 1 169 ? 12.705 2.984 -21.681 1.00 82.12 169 GLU A O 1
ATOM 1398 N N . LEU A 1 170 ? 10.925 2.789 -20.334 1.00 82.81 170 LEU A N 1
ATOM 1399 C CA . LEU A 1 170 ? 10.639 1.395 -20.696 1.00 82.81 170 LEU A CA 1
ATOM 1400 C C . LEU A 1 170 ? 10.385 1.234 -22.201 1.00 82.81 170 LEU A C 1
ATOM 1402 O O . LEU A 1 170 ? 10.887 0.299 -22.819 1.00 82.81 170 LEU A O 1
ATOM 1406 N N . TRP A 1 171 ? 9.624 2.146 -22.814 1.00 85.00 171 TRP A N 1
ATOM 1407 C CA . TRP A 1 171 ? 9.390 2.111 -24.260 1.00 85.00 171 TRP A CA 1
ATOM 1408 C C . TRP A 1 171 ? 10.668 2.351 -25.066 1.00 85.00 171 TRP A C 1
ATOM 1410 O O . TRP A 1 171 ? 10.857 1.707 -26.097 1.00 85.00 171 TRP A O 1
ATOM 1420 N N . GLN A 1 172 ? 11.560 3.228 -24.599 1.00 87.12 172 GLN A N 1
ATOM 1421 C CA . GLN A 1 172 ? 12.868 3.427 -25.226 1.00 87.12 172 GLN A CA 1
ATOM 1422 C C . GLN A 1 172 ? 13.719 2.155 -25.154 1.00 87.12 172 GLN A C 1
ATOM 1424 O O . GLN A 1 172 ? 14.268 1.741 -26.173 1.00 87.12 172 GLN A O 1
ATOM 1429 N N . GLU A 1 173 ? 13.782 1.498 -23.995 1.00 84.94 173 GLU A N 1
ATOM 1430 C CA . GLU A 1 173 ? 14.502 0.229 -23.829 1.00 84.94 173 GLU A CA 1
ATOM 1431 C C . GLU A 1 173 ? 13.946 -0.871 -24.749 1.00 84.94 173 GLU A C 1
ATOM 1433 O O . GLU A 1 173 ? 14.714 -1.560 -25.423 1.00 84.94 173 GLU A O 1
ATOM 1438 N N . ILE A 1 174 ? 12.616 -0.992 -24.848 1.00 86.06 174 ILE A N 1
ATOM 1439 C CA . ILE A 1 174 ? 11.953 -1.941 -25.757 1.00 86.06 174 ILE A CA 1
ATOM 1440 C C . ILE A 1 174 ? 12.305 -1.634 -27.220 1.00 86.06 174 ILE A C 1
ATOM 1442 O O . ILE A 1 174 ? 12.645 -2.547 -27.972 1.00 86.06 174 ILE A O 1
ATOM 1446 N N . HIS A 1 175 ? 12.266 -0.364 -27.632 1.00 87.62 175 HIS A N 1
ATOM 1447 C CA . HIS A 1 175 ? 12.629 0.029 -28.996 1.00 87.62 175 HIS A CA 1
ATOM 1448 C C . HIS A 1 175 ? 14.095 -0.271 -29.313 1.00 87.62 175 HIS A C 1
ATOM 1450 O O . HIS A 1 175 ? 14.389 -0.790 -30.388 1.00 87.62 175 HIS A O 1
ATOM 1456 N N . HIS A 1 176 ? 15.011 0.000 -28.380 1.00 88.31 176 HIS A N 1
ATOM 1457 C CA . HIS A 1 176 ? 16.419 -0.360 -28.537 1.00 88.31 176 HIS A CA 1
ATOM 1458 C C . HIS A 1 176 ? 16.603 -1.872 -28.684 1.00 88.31 176 HIS A C 1
ATOM 1460 O O . HIS A 1 176 ? 17.368 -2.315 -29.539 1.00 88.31 176 HIS A O 1
ATOM 1466 N N . LEU A 1 177 ? 15.877 -2.672 -27.898 1.00 85.94 177 LEU A N 1
ATOM 1467 C CA . LEU A 1 177 ? 15.917 -4.128 -27.994 1.00 85.94 177 LEU A CA 1
ATOM 1468 C C . LEU A 1 177 ? 15.442 -4.619 -29.367 1.00 85.94 177 LEU A C 1
ATOM 1470 O O . LEU A 1 177 ? 16.105 -5.466 -29.966 1.00 85.94 177 LEU A O 1
ATOM 1474 N N . PHE A 1 178 ? 14.335 -4.077 -29.881 1.00 86.38 178 PHE A N 1
ATOM 1475 C CA . PHE A 1 178 ? 13.822 -4.432 -31.208 1.00 86.38 178 PHE A CA 1
ATOM 1476 C C . PHE A 1 178 ? 14.792 -4.031 -32.317 1.00 86.38 178 PHE A C 1
ATOM 1478 O O . PHE A 1 178 ? 15.137 -4.868 -33.147 1.00 86.38 178 PHE A O 1
ATOM 1485 N N . HIS A 1 179 ? 15.322 -2.809 -32.272 1.00 87.69 179 HIS A N 1
ATOM 1486 C CA . HIS A 1 179 ? 16.278 -2.332 -33.267 1.00 87.69 179 HIS A CA 1
ATOM 1487 C C . HIS A 1 179 ? 17.560 -3.177 -33.297 1.00 87.69 179 HIS A C 1
ATOM 1489 O O . HIS A 1 179 ? 18.029 -3.576 -34.362 1.00 87.69 179 HIS A O 1
ATOM 1495 N N . ASN A 1 180 ? 18.100 -3.518 -32.124 1.00 86.56 180 ASN A N 1
ATOM 1496 C CA . ASN A 1 180 ? 19.276 -4.380 -32.022 1.00 86.56 180 ASN A CA 1
ATOM 1497 C C . ASN A 1 180 ? 18.995 -5.795 -32.548 1.00 86.56 180 ASN A C 1
ATOM 1499 O O . ASN A 1 180 ? 19.882 -6.422 -33.126 1.00 86.56 180 ASN A O 1
ATOM 1503 N N . ASN A 1 181 ? 17.779 -6.313 -32.350 1.00 85.62 181 ASN A N 1
ATOM 1504 C CA . ASN A 1 181 ? 17.390 -7.624 -32.859 1.00 85.62 181 ASN A CA 1
ATOM 1505 C C . ASN A 1 181 ? 17.310 -7.636 -34.390 1.00 85.62 181 ASN A C 1
ATOM 1507 O O . ASN A 1 181 ? 17.896 -8.523 -35.003 1.00 85.62 181 ASN A O 1
ATOM 1511 N N . GLU A 1 182 ? 16.676 -6.623 -34.985 1.00 85.50 182 GLU A N 1
ATOM 1512 C CA . GLU A 1 182 ? 16.591 -6.454 -36.441 1.00 85.50 182 GLU A CA 1
ATOM 1513 C C . GLU A 1 182 ? 17.980 -6.350 -37.085 1.00 85.50 182 GLU A C 1
ATOM 1515 O O . GLU A 1 182 ? 18.225 -6.955 -38.127 1.00 85.50 182 GLU A O 1
ATOM 1520 N N . GLN A 1 183 ? 18.909 -5.624 -36.452 1.00 84.31 183 GLN A N 1
ATOM 1521 C CA . GLN A 1 183 ? 20.268 -5.446 -36.971 1.00 84.31 183 GLN A CA 1
ATOM 1522 C C . GLN A 1 183 ? 21.146 -6.695 -36.834 1.00 84.31 183 GLN A C 1
ATOM 1524 O O . GLN A 1 183 ? 21.885 -7.029 -37.758 1.00 84.31 183 GLN A O 1
ATOM 1529 N N . LEU A 1 184 ? 21.117 -7.363 -35.677 1.00 84.31 184 LEU A N 1
ATOM 1530 C CA . LEU A 1 184 ? 22.024 -8.479 -35.384 1.00 84.31 184 LEU A CA 1
ATOM 1531 C C . LEU A 1 184 ? 21.482 -9.830 -35.864 1.00 84.31 184 LEU A C 1
ATOM 1533 O O . LEU A 1 184 ? 22.263 -10.753 -36.090 1.00 84.31 184 LEU A O 1
ATOM 1537 N N . TYR A 1 185 ? 20.160 -9.969 -35.990 1.00 84.50 185 TYR A N 1
ATOM 1538 C CA . TYR A 1 185 ? 19.495 -11.236 -36.284 1.00 84.50 185 TYR A CA 1
ATOM 1539 C C . TYR A 1 185 ? 18.236 -11.034 -37.151 1.00 84.50 185 TYR A C 1
ATOM 1541 O O . TYR A 1 185 ? 17.132 -11.320 -36.685 1.00 84.50 185 TYR A O 1
ATOM 1549 N N . PRO A 1 186 ? 18.375 -10.607 -38.419 1.00 77.19 186 PRO A N 1
ATOM 1550 C CA . PRO A 1 186 ? 17.236 -10.278 -39.289 1.00 77.19 186 PRO A CA 1
ATOM 1551 C C . PRO A 1 186 ? 16.278 -11.457 -39.532 1.00 77.19 186 PRO A C 1
ATOM 1553 O O . PRO A 1 186 ? 15.094 -11.260 -39.784 1.00 77.19 186 PRO A O 1
ATOM 1556 N N . GLU A 1 187 ? 16.770 -12.690 -39.399 1.00 84.31 187 GLU A N 1
ATOM 1557 C CA . GLU A 1 187 ? 15.984 -13.918 -39.574 1.00 84.31 187 GLU A CA 1
ATOM 1558 C C . GLU A 1 187 ? 15.136 -14.283 -38.337 1.00 84.31 187 GLU A C 1
ATOM 1560 O O . GLU A 1 187 ? 14.322 -15.210 -38.380 1.00 84.31 187 GLU A O 1
ATOM 1565 N N . ARG A 1 188 ? 15.346 -13.620 -37.188 1.00 83.25 188 ARG A N 1
ATOM 1566 C CA . ARG A 1 188 ? 14.616 -13.930 -35.952 1.00 83.25 188 ARG A CA 1
ATOM 1567 C C . ARG A 1 188 ? 13.270 -13.220 -35.939 1.00 83.25 188 ARG A C 1
ATOM 1569 O O . ARG A 1 188 ? 13.183 -12.000 -35.921 1.00 83.25 188 ARG A O 1
ATOM 1576 N N . SER A 1 189 ? 12.202 -14.004 -35.842 1.00 79.31 189 SER A N 1
ATOM 1577 C CA . SER A 1 189 ? 10.871 -13.474 -35.559 1.00 79.31 189 SER A CA 1
ATOM 1578 C C . SER A 1 189 ? 10.701 -13.237 -34.058 1.00 79.31 189 SER A C 1
ATOM 1580 O O . SER A 1 189 ? 10.857 -14.155 -33.248 1.00 79.31 189 SER A O 1
ATOM 1582 N N . LEU A 1 190 ? 10.360 -12.005 -33.681 1.00 79.31 190 LEU A N 1
ATOM 1583 C CA . LEU A 1 190 ? 9.973 -11.661 -32.316 1.00 79.31 190 LEU A CA 1
ATOM 1584 C C . LEU A 1 190 ? 8.482 -11.952 -32.104 1.00 79.31 190 LEU A C 1
ATOM 1586 O O . LEU A 1 190 ? 7.632 -11.487 -32.862 1.00 79.31 190 LEU A O 1
ATOM 1590 N N . ARG A 1 191 ? 8.151 -12.691 -31.039 1.00 81.81 191 ARG A N 1
ATOM 1591 C CA . ARG A 1 191 ? 6.766 -12.905 -30.588 1.00 81.81 191 ARG A CA 1
ATOM 1592 C C . ARG A 1 191 ? 6.531 -12.110 -29.308 1.00 81.81 191 ARG A C 1
ATOM 1594 O O . ARG A 1 191 ? 7.279 -12.249 -28.344 1.00 81.81 191 ARG A O 1
ATOM 1601 N N . PHE A 1 192 ? 5.485 -11.290 -29.296 1.00 80.38 192 PHE A N 1
ATOM 1602 C CA . PHE A 1 192 ? 5.089 -10.533 -28.112 1.00 80.38 192 PHE A CA 1
ATOM 1603 C C . PHE A 1 192 ? 4.183 -11.385 -27.221 1.00 80.38 192 PHE A C 1
ATOM 1605 O O . PHE A 1 192 ? 3.100 -11.791 -27.640 1.00 80.38 192 PHE A O 1
ATOM 1612 N N . LEU A 1 193 ? 4.629 -11.635 -25.991 1.00 84.12 193 LEU A N 1
ATOM 1613 C CA . LEU A 1 193 ? 3.852 -12.319 -24.963 1.00 84.12 193 LEU A CA 1
ATOM 1614 C C . LEU A 1 193 ? 3.513 -11.308 -23.870 1.00 84.12 193 LEU A C 1
ATOM 1616 O O . LEU A 1 193 ? 4.395 -10.850 -23.147 1.00 84.12 193 LEU A O 1
ATOM 1620 N N . ASN A 1 194 ? 2.237 -10.940 -23.777 1.00 82.75 194 ASN A N 1
ATOM 1621 C CA . ASN A 1 194 ? 1.741 -10.031 -22.750 1.00 82.75 194 ASN A CA 1
ATOM 1622 C C . ASN A 1 194 ? 0.923 -10.809 -21.727 1.00 82.75 194 ASN A C 1
ATOM 1624 O O . ASN A 1 194 ? -0.122 -11.364 -22.069 1.00 82.75 194 ASN A O 1
ATOM 1628 N N . HIS A 1 195 ? 1.389 -10.823 -20.484 1.00 80.62 195 HIS A N 1
ATOM 1629 C CA . HIS A 1 195 ? 0.728 -11.510 -19.383 1.00 80.62 195 HIS A CA 1
ATOM 1630 C C . HIS A 1 195 ? 0.324 -10.508 -18.301 1.00 80.62 195 HIS A C 1
ATOM 1632 O O . HIS A 1 195 ? 1.071 -9.585 -17.982 1.00 80.62 195 HIS A O 1
ATOM 1638 N N . ASP A 1 196 ? -0.858 -10.716 -17.719 1.00 80.12 196 ASP A N 1
ATOM 1639 C CA . ASP A 1 196 ? -1.361 -9.948 -16.580 1.00 80.12 196 ASP A CA 1
ATOM 1640 C C . ASP A 1 196 ? -1.585 -10.883 -15.388 1.00 80.12 196 ASP A C 1
ATOM 1642 O O . ASP A 1 196 ? -2.112 -11.988 -15.532 1.00 80.12 196 ASP A O 1
ATOM 1646 N N . LEU A 1 197 ? -1.198 -10.432 -14.195 1.00 79.06 197 LEU A N 1
ATOM 1647 C CA . LEU A 1 197 ? -1.338 -11.208 -12.968 1.00 79.06 197 LEU A CA 1
ATOM 1648 C C . LEU A 1 197 ? -2.675 -10.887 -12.303 1.00 79.06 197 LEU A C 1
ATOM 1650 O O . LEU A 1 197 ? -2.884 -9.831 -11.694 1.00 79.06 197 LEU A O 1
ATOM 1654 N N . VAL A 1 198 ? -3.600 -11.843 -12.382 1.00 73.81 198 VAL A N 1
ATOM 1655 C CA . VAL A 1 198 ? -4.933 -11.695 -11.799 1.00 73.81 198 VAL A CA 1
ATOM 1656 C C . VAL A 1 198 ? -4.836 -11.577 -10.282 1.00 73.81 198 VAL A C 1
ATOM 1658 O O . VAL A 1 198 ? -4.482 -12.517 -9.579 1.00 73.81 198 VAL A O 1
ATOM 1661 N N . GLY A 1 199 ? -5.235 -10.416 -9.763 1.00 71.81 199 GLY A N 1
ATOM 1662 C CA . GLY A 1 199 ? -5.322 -10.206 -8.320 1.00 71.81 199 GLY A CA 1
ATOM 1663 C C . GLY A 1 199 ? -3.966 -10.202 -7.617 1.00 71.81 199 GLY A C 1
ATOM 1664 O O . GLY A 1 199 ? -3.941 -10.506 -6.431 1.00 71.81 199 GLY A O 1
ATOM 1665 N N . PHE A 1 200 ? -2.892 -9.818 -8.318 1.00 79.12 200 PHE A N 1
ATOM 1666 C CA . PHE A 1 200 ? -1.504 -9.782 -7.838 1.00 79.12 200 PHE A CA 1
ATOM 1667 C C . PHE A 1 200 ? -1.339 -9.412 -6.352 1.00 79.12 200 PHE A C 1
ATOM 1669 O O . PHE A 1 200 ? -0.785 -10.173 -5.570 1.00 79.12 200 PHE A O 1
ATOM 1676 N N . PHE A 1 201 ? -1.902 -8.280 -5.916 1.00 76.62 201 PHE A N 1
ATOM 1677 C CA . PHE A 1 201 ? -1.776 -7.801 -4.529 1.00 76.62 201 PHE A CA 1
ATOM 1678 C C . PHE A 1 201 ? -2.452 -8.679 -3.461 1.00 76.62 201 PHE A C 1
ATOM 1680 O O . PHE A 1 201 ? -2.214 -8.478 -2.273 1.00 76.62 201 PHE A O 1
ATOM 1687 N N . ASN A 1 202 ? -3.325 -9.600 -3.864 1.00 73.44 202 ASN A N 1
ATOM 1688 C CA . ASN A 1 202 ? -4.030 -10.526 -2.977 1.00 73.44 202 ASN A CA 1
ATOM 1689 C C . ASN A 1 202 ? -3.506 -11.965 -3.105 1.00 73.44 202 ASN A C 1
ATOM 1691 O O . ASN A 1 202 ? -3.858 -12.805 -2.281 1.00 73.44 202 ASN A O 1
ATOM 1695 N N . SER A 1 203 ? -2.728 -12.271 -4.147 1.00 75.94 203 SER A N 1
ATOM 1696 C CA . SER A 1 203 ? -2.291 -13.634 -4.457 1.00 75.94 203 SER A CA 1
ATOM 1697 C C . SER A 1 203 ? -0.910 -13.983 -3.913 1.00 75.94 203 SER A C 1
ATOM 1699 O O . SER A 1 203 ? -0.564 -15.155 -3.935 1.00 75.94 203 SER A O 1
ATOM 1701 N N . ILE A 1 204 ? -0.120 -13.006 -3.459 1.00 79.69 204 ILE A N 1
ATOM 1702 C CA . ILE A 1 204 ? 1.232 -13.259 -2.943 1.00 79.69 204 ILE A CA 1
ATOM 1703 C C . ILE A 1 204 ? 1.146 -13.644 -1.455 1.00 79.69 204 ILE A C 1
ATOM 1705 O O . ILE A 1 204 ? 0.648 -12.835 -0.661 1.00 79.69 204 ILE A O 1
ATOM 1709 N N . PRO A 1 205 ? 1.639 -14.832 -1.053 1.00 83.62 205 PRO A N 1
ATOM 1710 C CA . PRO A 1 205 ? 1.685 -15.234 0.349 1.00 83.62 205 PRO A CA 1
ATOM 1711 C C . PRO A 1 205 ? 2.565 -14.298 1.187 1.00 83.62 205 PRO A C 1
ATOM 1713 O O . PRO A 1 205 ? 3.646 -13.885 0.761 1.00 83.62 205 PRO A O 1
ATOM 1716 N N . GLN A 1 206 ? 2.142 -13.999 2.421 1.00 86.38 206 GLN A N 1
ATOM 1717 C CA . GLN A 1 206 ? 2.918 -13.129 3.319 1.00 86.38 206 GLN A CA 1
ATOM 1718 C C . GLN A 1 206 ? 4.314 -13.693 3.603 1.00 86.38 206 GLN A C 1
ATOM 1720 O O . GLN A 1 206 ? 5.280 -12.938 3.672 1.00 86.38 206 GLN A O 1
ATOM 1725 N N . GLN A 1 207 ? 4.432 -15.017 3.739 1.00 89.06 207 GLN A N 1
ATOM 1726 C CA . GLN A 1 207 ? 5.702 -15.683 4.031 1.00 89.06 207 GLN A CA 1
ATOM 1727 C C . GLN A 1 207 ? 6.737 -15.469 2.923 1.00 89.06 207 GLN A C 1
ATOM 1729 O O . GLN A 1 207 ? 7.915 -15.270 3.220 1.00 89.06 207 GLN A O 1
ATOM 1734 N N . ASP A 1 208 ? 6.305 -15.455 1.661 1.00 89.56 208 ASP A N 1
ATOM 1735 C CA . ASP A 1 208 ? 7.200 -15.205 0.532 1.00 89.56 208 ASP A CA 1
ATOM 1736 C 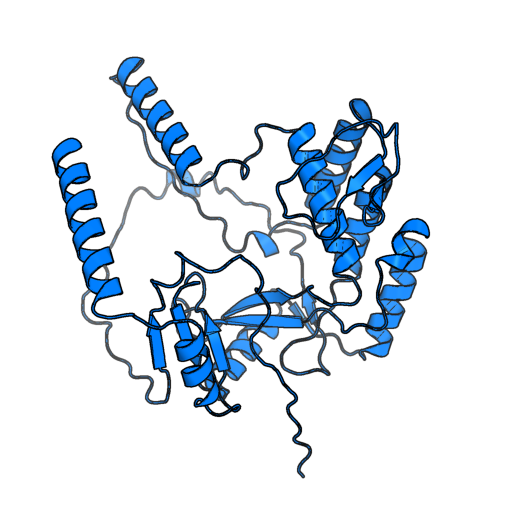C . ASP A 1 208 ? 7.659 -13.745 0.511 1.00 89.56 208 ASP A C 1
ATOM 1738 O O . ASP A 1 208 ? 8.852 -13.490 0.344 1.00 89.56 208 ASP A O 1
ATOM 1742 N N . ILE A 1 209 ? 6.758 -12.794 0.800 1.00 90.38 209 ILE A N 1
ATOM 1743 C CA . ILE A 1 209 ? 7.133 -11.381 0.976 1.00 90.38 209 ILE A CA 1
ATOM 1744 C C . ILE A 1 209 ? 8.163 -11.255 2.101 1.00 90.38 209 ILE A C 1
ATOM 1746 O O . ILE A 1 209 ? 9.212 -10.644 1.910 1.00 90.38 209 ILE A O 1
ATOM 1750 N N . MET A 1 210 ? 7.905 -11.866 3.259 1.00 94.00 210 MET A N 1
ATOM 1751 C CA . MET A 1 210 ? 8.822 -11.823 4.398 1.00 94.00 210 MET A CA 1
ATOM 1752 C C . MET A 1 210 ? 10.184 -12.435 4.061 1.00 94.00 210 MET A C 1
ATOM 1754 O O . MET A 1 210 ? 11.209 -11.849 4.407 1.00 94.00 210 MET A O 1
ATOM 1758 N N . ARG A 1 211 ? 10.227 -13.555 3.327 1.00 94.38 211 ARG A N 1
ATOM 1759 C CA . ARG A 1 211 ? 11.480 -14.169 2.863 1.00 94.38 211 ARG A CA 1
ATOM 1760 C C . ARG A 1 211 ? 12.269 -13.217 1.960 1.00 94.38 211 ARG A C 1
ATOM 1762 O O . ARG A 1 211 ? 13.467 -13.042 2.175 1.00 94.38 211 ARG A O 1
ATOM 1769 N N . SER A 1 212 ? 11.607 -12.561 1.005 1.00 93.38 212 SER A N 1
ATOM 1770 C CA . SER A 1 212 ? 12.238 -11.559 0.137 1.00 93.38 212 SER A CA 1
ATOM 1771 C C . SER A 1 212 ? 12.753 -10.348 0.917 1.00 93.38 212 SER A C 1
ATOM 1773 O O . SER A 1 212 ? 13.847 -9.869 0.633 1.00 93.38 212 SER A O 1
ATOM 1775 N N . ILE A 1 213 ? 12.011 -9.874 1.923 1.00 95.00 213 ILE A N 1
ATOM 1776 C CA . ILE A 1 213 ? 12.447 -8.768 2.787 1.00 95.00 213 ILE A CA 1
ATOM 1777 C C . ILE A 1 213 ? 13.669 -9.166 3.615 1.00 95.00 213 ILE A C 1
ATOM 1779 O O . ILE A 1 213 ? 14.629 -8.404 3.672 1.00 95.00 213 ILE A O 1
ATOM 1783 N N . HIS A 1 214 ? 13.686 -10.362 4.207 1.00 96.00 214 HIS A N 1
ATOM 1784 C CA . HIS A 1 214 ? 14.860 -10.852 4.931 1.00 96.00 214 HIS A CA 1
ATOM 1785 C C . HIS A 1 214 ? 16.092 -10.959 4.027 1.00 96.00 214 HIS A C 1
ATOM 1787 O O . HIS A 1 214 ? 17.178 -10.551 4.439 1.00 96.00 214 HIS A O 1
ATOM 1793 N N . PHE A 1 215 ? 15.919 -11.451 2.797 1.00 95.44 215 PHE A N 1
ATOM 1794 C CA . PHE A 1 215 ? 16.995 -11.527 1.812 1.00 95.44 215 PHE A CA 1
ATOM 1795 C C . PHE A 1 215 ? 17.522 -10.132 1.436 1.00 95.44 215 PHE A C 1
ATOM 1797 O O . PHE A 1 215 ? 18.720 -9.885 1.556 1.00 95.44 215 PHE A O 1
ATOM 1804 N N . LEU A 1 216 ? 16.628 -9.192 1.103 1.00 94.25 216 LEU A N 1
ATOM 1805 C CA . LEU A 1 216 ? 16.987 -7.800 0.813 1.00 94.25 216 LEU A CA 1
ATOM 1806 C C . LEU A 1 216 ? 17.725 -7.143 1.989 1.00 94.25 216 LEU A C 1
ATOM 1808 O O . LEU A 1 216 ? 18.730 -6.467 1.783 1.00 94.25 216 LEU A O 1
ATOM 1812 N N . THR A 1 217 ? 17.236 -7.323 3.220 1.00 95.62 217 THR A N 1
ATOM 1813 C CA . THR A 1 217 ? 17.869 -6.763 4.421 1.00 95.62 217 THR A CA 1
ATOM 1814 C C . THR A 1 217 ? 19.268 -7.333 4.628 1.00 95.62 217 THR A C 1
ATOM 1816 O O . THR A 1 217 ? 20.189 -6.561 4.881 1.00 95.62 217 THR A O 1
ATOM 1819 N N . ALA A 1 218 ? 19.452 -8.650 4.496 1.00 95.06 218 ALA A N 1
ATOM 1820 C CA . ALA A 1 218 ? 20.764 -9.279 4.639 1.00 95.06 218 ALA A CA 1
ATOM 1821 C C . ALA A 1 218 ? 21.755 -8.774 3.576 1.00 95.06 218 ALA A C 1
ATOM 1823 O O . ALA A 1 218 ? 22.870 -8.374 3.905 1.00 95.06 218 ALA A O 1
ATOM 1824 N N . GLU A 1 219 ? 21.333 -8.724 2.312 1.00 94.44 219 GLU A N 1
ATOM 1825 C CA . GLU A 1 219 ? 22.177 -8.268 1.207 1.00 94.44 219 GLU A CA 1
ATOM 1826 C C . GLU A 1 219 ? 22.527 -6.777 1.319 1.00 94.44 219 GLU A C 1
ATOM 1828 O O . GLU A 1 219 ? 23.674 -6.381 1.099 1.00 94.44 219 GLU A O 1
ATOM 1833 N N . PHE A 1 220 ? 21.566 -5.948 1.739 1.00 94.00 220 PHE A N 1
ATOM 1834 C CA . PHE A 1 220 ? 21.802 -4.532 2.002 1.00 94.00 220 PHE A CA 1
ATOM 1835 C C . PHE A 1 220 ? 22.840 -4.336 3.115 1.00 94.00 220 PHE A C 1
ATOM 1837 O O . PHE A 1 220 ? 23.791 -3.577 2.928 1.00 94.00 220 PHE A O 1
ATOM 1844 N N . LEU A 1 221 ? 22.687 -5.036 4.245 1.00 93.19 221 LEU A N 1
ATOM 1845 C CA . LEU A 1 221 ? 23.572 -4.917 5.409 1.00 93.19 221 LEU A CA 1
ATOM 1846 C C . LEU A 1 221 ? 25.005 -5.393 5.139 1.00 93.19 221 LEU A C 1
ATOM 1848 O O . LEU A 1 221 ? 25.933 -4.857 5.737 1.00 93.19 221 LEU A O 1
ATOM 1852 N N . ASN A 1 222 ? 25.207 -6.337 4.216 1.00 92.56 222 ASN A N 1
ATOM 1853 C CA . ASN A 1 222 ? 26.551 -6.792 3.843 1.00 92.56 222 ASN A CA 1
ATOM 1854 C C . ASN A 1 222 ? 27.400 -5.690 3.191 1.00 92.56 222 ASN A C 1
ATOM 1856 O O . ASN A 1 222 ? 28.624 -5.717 3.298 1.00 92.56 222 ASN A O 1
ATOM 1860 N N . ASN A 1 223 ? 26.761 -4.727 2.520 1.00 87.00 223 ASN A N 1
ATOM 1861 C CA . ASN A 1 223 ? 27.446 -3.747 1.674 1.00 87.00 223 ASN A CA 1
ATOM 1862 C C . ASN A 1 223 ? 27.213 -2.287 2.101 1.00 87.00 223 ASN A C 1
ATOM 1864 O O . ASN A 1 223 ? 27.821 -1.381 1.531 1.00 87.00 223 ASN A O 1
ATOM 1868 N N . ASN A 1 224 ? 26.334 -2.028 3.077 1.00 89.38 224 ASN A N 1
ATOM 1869 C CA . ASN A 1 224 ? 25.869 -0.680 3.415 1.00 89.38 224 ASN A CA 1
ATOM 1870 C C . ASN A 1 224 ? 25.789 -0.425 4.923 1.00 89.38 224 ASN A C 1
ATOM 1872 O O . ASN A 1 224 ? 25.892 -1.321 5.754 1.00 89.38 224 ASN A O 1
ATOM 1876 N N . ASN A 1 225 ? 25.568 0.842 5.287 1.00 85.88 225 ASN A N 1
ATOM 1877 C CA . ASN A 1 225 ? 25.330 1.221 6.677 1.00 85.88 225 ASN A CA 1
ATOM 1878 C C . ASN A 1 225 ? 24.009 0.634 7.191 1.00 85.88 225 ASN A C 1
ATOM 1880 O O . ASN A 1 225 ? 23.002 0.621 6.491 1.00 85.88 225 ASN A O 1
ATOM 1884 N N . HIS A 1 226 ? 23.983 0.292 8.477 1.00 89.81 226 HIS A N 1
ATOM 1885 C CA . HIS A 1 226 ? 22.792 -0.231 9.149 1.00 89.81 226 HIS A CA 1
ATOM 1886 C C . HIS A 1 226 ? 21.664 0.801 9.297 1.00 89.81 226 HIS A C 1
ATOM 1888 O O . HIS A 1 226 ? 20.517 0.425 9.534 1.00 89.81 226 HIS A O 1
ATOM 1894 N N . VAL A 1 227 ? 21.979 2.097 9.187 1.00 89.44 227 VAL A N 1
ATOM 1895 C CA . VAL A 1 227 ? 21.045 3.201 9.433 1.00 89.44 227 VAL A CA 1
ATOM 1896 C C . VAL A 1 227 ? 20.769 3.972 8.146 1.00 89.44 227 VAL A C 1
ATOM 1898 O O . VAL A 1 227 ? 21.685 4.465 7.488 1.00 89.44 227 VAL A O 1
ATOM 1901 N N . LEU A 1 228 ? 19.483 4.115 7.841 1.00 89.06 228 LEU A N 1
ATOM 1902 C CA . LEU A 1 228 ? 18.909 4.885 6.745 1.00 89.06 228 LEU A CA 1
ATOM 1903 C C . LEU A 1 228 ? 18.346 6.204 7.291 1.00 89.06 228 LEU A C 1
ATOM 1905 O O . LEU A 1 228 ? 17.663 6.223 8.319 1.00 89.06 228 LEU A O 1
ATOM 1909 N N . LEU A 1 229 ? 18.612 7.309 6.594 1.00 87.06 229 LEU A N 1
ATOM 1910 C CA . LEU A 1 229 ? 18.039 8.621 6.898 1.00 87.06 229 LEU A CA 1
ATOM 1911 C C . LEU A 1 229 ? 16.858 8.880 5.964 1.00 87.06 229 LEU A C 1
ATOM 1913 O O . LEU A 1 229 ? 17.027 9.078 4.760 1.00 87.06 229 LEU A O 1
ATOM 1917 N N . VAL A 1 230 ? 15.654 8.886 6.529 1.00 84.56 230 VAL A N 1
ATOM 1918 C CA . VAL A 1 230 ? 14.410 9.019 5.770 1.00 84.56 230 VAL A CA 1
ATOM 1919 C C . VAL A 1 230 ? 13.744 10.350 6.078 1.00 84.56 230 VAL A C 1
ATOM 1921 O O . VAL A 1 230 ? 13.508 10.671 7.239 1.00 84.56 230 VAL A O 1
ATOM 1924 N N . ASP A 1 231 ? 13.386 11.108 5.042 1.00 81.31 231 ASP A N 1
ATOM 1925 C CA . ASP A 1 231 ? 12.465 12.238 5.172 1.00 81.31 231 ASP A CA 1
ATOM 1926 C C . ASP A 1 231 ? 11.013 11.721 5.137 1.00 81.31 231 ASP A C 1
ATOM 1928 O O . ASP A 1 231 ? 10.565 11.256 4.085 1.00 81.31 231 ASP A O 1
ATOM 1932 N N . PRO A 1 232 ? 10.236 11.813 6.235 1.00 69.38 232 PRO A N 1
ATOM 1933 C CA . PRO A 1 232 ? 8.829 11.410 6.248 1.00 69.38 232 PRO A CA 1
ATOM 1934 C C . PRO A 1 232 ? 7.952 12.229 5.289 1.00 69.38 232 PRO A C 1
ATOM 1936 O O . PRO A 1 232 ? 6.851 11.797 4.938 1.00 69.38 232 PRO A O 1
ATOM 1939 N N . HIS A 1 233 ? 8.403 13.415 4.877 1.00 67.81 233 HIS A N 1
ATOM 1940 C CA . HIS A 1 233 ? 7.736 14.287 3.910 1.00 67.81 233 HIS A CA 1
ATOM 1941 C C . HIS A 1 233 ? 8.318 14.166 2.497 1.00 67.81 233 HIS A C 1
ATOM 1943 O O . HIS A 1 233 ? 7.730 14.714 1.563 1.00 67.81 233 HIS A O 1
ATOM 1949 N N . GLY A 1 234 ? 9.407 13.411 2.331 1.00 60.84 234 GLY A N 1
ATOM 1950 C CA . GLY A 1 234 ? 10.021 13.140 1.040 1.00 60.84 234 GLY A CA 1
ATOM 1951 C C . GLY A 1 234 ? 9.064 12.414 0.096 1.00 60.84 234 GLY A C 1
ATOM 1952 O O . GLY A 1 234 ? 8.210 11.624 0.519 1.00 60.84 234 GLY A O 1
ATOM 1953 N N . LYS A 1 235 ? 9.198 12.693 -1.205 1.00 56.97 235 LYS A N 1
ATOM 1954 C CA . LYS A 1 235 ? 8.538 11.896 -2.243 1.00 56.97 235 LYS A CA 1
ATOM 1955 C C . LYS A 1 235 ? 9.237 10.535 -2.329 1.00 56.97 235 LYS A C 1
ATOM 1957 O O . LYS A 1 235 ? 10.452 10.438 -2.151 1.00 56.97 235 LYS A O 1
ATOM 1962 N N . ILE A 1 236 ? 8.475 9.483 -2.622 1.00 52.41 236 ILE A N 1
ATOM 1963 C CA . ILE A 1 236 ? 9.049 8.184 -2.994 1.00 52.41 236 ILE A CA 1
ATOM 1964 C C . ILE A 1 236 ? 9.876 8.428 -4.268 1.00 52.41 236 ILE A C 1
ATOM 1966 O O . ILE A 1 236 ? 9.312 8.830 -5.281 1.00 52.41 236 ILE A O 1
ATOM 1970 N N . GLY A 1 237 ? 11.206 8.289 -4.187 1.00 42.84 237 GLY A N 1
ATOM 1971 C CA . GLY A 1 237 ? 12.131 8.520 -5.309 1.00 42.84 237 GLY A CA 1
ATOM 1972 C C . GLY A 1 237 ? 13.346 9.412 -5.010 1.00 42.84 237 GLY A C 1
ATOM 1973 O O . GLY A 1 237 ? 14.355 9.296 -5.698 1.00 42.84 237 GLY A O 1
ATOM 1974 N N . THR A 1 238 ? 13.320 10.255 -3.970 1.00 39.75 238 THR A N 1
ATOM 1975 C CA . THR A 1 238 ? 14.502 11.051 -3.576 1.00 39.75 238 THR A CA 1
ATOM 1976 C C . THR A 1 238 ? 15.375 10.283 -2.582 1.00 39.75 238 THR A C 1
ATOM 1978 O O . THR A 1 238 ? 14.969 10.040 -1.444 1.00 39.75 238 THR A O 1
ATOM 1981 N N . VAL A 1 239 ? 16.576 9.886 -3.014 1.00 39.88 239 VAL A N 1
ATOM 1982 C CA . VAL A 1 239 ? 17.565 9.163 -2.197 1.00 39.88 239 VAL A CA 1
ATOM 1983 C C . VAL A 1 239 ? 18.589 10.151 -1.637 1.00 39.88 239 VAL A C 1
ATOM 1985 O O . VAL A 1 239 ? 19.206 10.903 -2.388 1.00 39.88 239 VAL A O 1
ATOM 1988 N N . HIS A 1 240 ? 18.806 10.127 -0.322 1.00 42.81 240 HIS A N 1
ATOM 1989 C CA . HIS A 1 240 ? 19.964 10.759 0.307 1.00 42.81 240 HIS A CA 1
ATOM 1990 C C . HIS A 1 240 ? 20.793 9.667 0.990 1.00 42.81 240 HIS A C 1
ATOM 1992 O O . HIS A 1 240 ? 20.374 9.116 2.004 1.00 42.81 240 HIS A O 1
ATOM 1998 N N . SER A 1 241 ? 21.963 9.348 0.438 1.00 39.50 241 SER A N 1
ATOM 1999 C CA . SER A 1 241 ? 22.951 8.456 1.054 1.00 39.50 241 SER A CA 1
ATOM 2000 C C . SER A 1 241 ? 24.198 9.257 1.432 1.00 39.50 241 SER A C 1
ATOM 2002 O O . SER A 1 241 ? 24.779 9.922 0.576 1.00 39.50 241 SER A O 1
ATOM 2004 N N . GLY A 1 242 ? 24.630 9.204 2.695 1.00 38.47 242 GLY A N 1
ATOM 2005 C CA . GLY A 1 242 ? 25.866 9.856 3.141 1.00 38.47 242 GLY A CA 1
ATOM 2006 C C . GLY A 1 242 ? 26.126 9.724 4.644 1.00 38.47 242 GLY A C 1
ATOM 2007 O O . GLY A 1 242 ? 25.202 9.515 5.428 1.00 38.47 242 GLY A O 1
ATOM 2008 N N . ARG A 1 243 ? 27.397 9.849 5.054 1.00 35.47 243 ARG A N 1
ATOM 2009 C CA . ARG A 1 243 ? 27.791 10.004 6.465 1.00 35.47 243 ARG A CA 1
ATOM 2010 C C . ARG A 1 243 ? 27.578 11.466 6.869 1.00 35.47 243 ARG A C 1
ATOM 2012 O O . ARG A 1 243 ? 28.181 12.361 6.288 1.00 35.47 243 ARG A O 1
ATOM 2019 N N . SER A 1 244 ? 26.704 11.707 7.844 1.00 37.22 244 SER A N 1
ATOM 2020 C CA . SER A 1 244 ? 26.395 13.052 8.343 1.00 37.22 244 SER A CA 1
ATOM 2021 C C . SER A 1 244 ? 27.554 13.602 9.178 1.00 37.22 244 SER A C 1
ATOM 2023 O O . SER A 1 244 ? 27.748 13.157 10.307 1.00 37.22 244 SER A O 1
ATOM 2025 N N . SER A 1 245 ? 28.283 14.595 8.662 1.00 36.12 245 SER A N 1
ATOM 2026 C CA . SER A 1 245 ? 29.250 15.384 9.443 1.00 36.12 245 SER A CA 1
ATOM 2027 C C . SER A 1 245 ? 28.689 16.704 9.990 1.00 36.12 245 SER A C 1
ATOM 2029 O O . SER A 1 245 ? 29.366 17.338 10.787 1.00 36.12 245 SER A O 1
ATOM 2031 N N . HIS A 1 246 ? 27.452 17.110 9.667 1.00 32.91 246 HIS A N 1
ATOM 2032 C CA . HIS A 1 246 ? 26.831 18.312 10.243 1.00 32.91 246 HIS A CA 1
ATOM 2033 C C . HIS A 1 246 ? 25.300 18.214 10.321 1.00 32.91 246 HIS A C 1
ATOM 2035 O O . HIS A 1 246 ? 24.661 17.800 9.361 1.00 32.91 246 HIS A O 1
ATOM 2041 N N . SER A 1 247 ? 24.757 18.629 11.477 1.00 41.19 247 SER A N 1
ATOM 2042 C CA . SER A 1 247 ? 23.354 18.970 11.782 1.00 41.19 247 SER A CA 1
ATOM 2043 C C . SER A 1 247 ? 22.292 18.234 10.952 1.00 41.19 247 SER A C 1
ATOM 2045 O O . SER A 1 247 ? 21.908 18.670 9.865 1.00 41.19 247 SER A O 1
ATOM 2047 N N . ILE A 1 248 ? 21.783 17.125 11.500 1.00 47.22 248 ILE A N 1
ATOM 2048 C CA . ILE A 1 248 ? 20.581 16.438 11.012 1.00 47.22 248 ILE A CA 1
ATOM 2049 C C . ILE A 1 248 ? 19.499 17.500 10.782 1.00 47.22 248 ILE A C 1
ATOM 2051 O O . ILE A 1 248 ? 19.061 18.150 11.733 1.00 47.22 248 ILE A O 1
ATOM 2055 N N . LYS A 1 249 ? 19.060 17.691 9.529 1.00 54.53 249 LYS A N 1
ATOM 2056 C CA . LYS A 1 249 ? 17.875 18.509 9.239 1.00 54.53 249 LYS A CA 1
ATOM 2057 C C . LYS A 1 249 ? 16.753 18.000 10.148 1.00 54.53 249 LYS A C 1
ATOM 2059 O O . LYS A 1 249 ? 16.422 16.819 10.084 1.00 54.53 249 LYS A O 1
ATOM 2064 N N . VAL A 1 250 ? 16.198 18.886 10.977 1.00 55.69 250 VAL A N 1
ATOM 2065 C CA . VAL A 1 250 ? 15.344 18.628 12.164 1.00 55.69 250 VAL A CA 1
ATOM 2066 C C . VAL A 1 250 ? 14.185 17.627 11.950 1.00 55.69 250 VAL A C 1
ATOM 2068 O O . VAL A 1 250 ? 13.650 17.092 12.916 1.00 55.69 250 VAL A O 1
ATOM 2071 N N . ASN A 1 251 ? 13.834 17.299 10.702 1.00 68.12 251 ASN A N 1
ATOM 2072 C CA . ASN A 1 251 ? 12.683 16.471 10.342 1.00 68.12 251 ASN A CA 1
ATOM 2073 C C . ASN A 1 251 ? 13.019 15.069 9.791 1.00 68.12 251 ASN A C 1
ATOM 2075 O O . ASN A 1 251 ? 12.100 14.345 9.411 1.00 68.12 251 ASN A O 1
ATOM 2079 N N . MET A 1 252 ? 14.290 14.653 9.733 1.00 81.69 252 MET A N 1
ATOM 2080 C CA . MET A 1 252 ? 14.640 13.300 9.271 1.00 81.69 252 MET A CA 1
ATOM 2081 C C . MET A 1 252 ? 14.456 12.228 10.353 1.00 81.69 252 MET A C 1
ATOM 2083 O O . MET A 1 252 ? 14.607 12.468 11.551 1.00 81.69 252 MET A O 1
ATOM 2087 N N . THR A 1 253 ? 14.113 11.017 9.918 1.00 86.62 253 THR A N 1
ATOM 2088 C CA . THR A 1 253 ? 13.906 9.841 10.763 1.00 86.62 253 THR A CA 1
ATOM 2089 C C . THR A 1 253 ? 14.979 8.798 10.488 1.00 86.62 253 THR A C 1
ATOM 2091 O O . THR A 1 253 ? 15.155 8.363 9.353 1.00 86.62 253 THR A O 1
ATOM 2094 N N . ASN A 1 254 ? 15.664 8.370 11.548 1.00 89.62 254 ASN A N 1
ATOM 2095 C CA . ASN A 1 254 ? 16.659 7.304 11.488 1.00 89.62 254 ASN A CA 1
ATOM 2096 C C . ASN A 1 254 ? 15.946 5.949 11.509 1.00 89.62 254 ASN A C 1
ATOM 2098 O O . ASN A 1 254 ? 15.312 5.602 12.508 1.00 89.62 254 ASN A O 1
ATOM 2102 N N . VAL A 1 255 ? 16.060 5.182 10.431 1.00 92.00 255 VAL A N 1
ATOM 2103 C CA . VAL A 1 255 ? 15.506 3.828 10.308 1.00 92.00 255 VAL A CA 1
ATOM 2104 C C . VAL A 1 255 ? 16.660 2.839 10.301 1.00 92.00 255 VAL A C 1
ATOM 2106 O O . VAL A 1 255 ? 17.592 2.991 9.524 1.00 92.00 255 VAL A O 1
ATOM 2109 N N . HIS A 1 256 ? 16.620 1.833 11.166 1.00 93.75 256 HIS A N 1
ATOM 2110 C CA . HIS A 1 256 ? 17.614 0.767 11.158 1.00 93.75 256 HIS A CA 1
ATOM 2111 C C . HIS A 1 256 ? 17.112 -0.338 10.236 1.00 93.75 256 HIS A C 1
ATOM 2113 O O . HIS A 1 256 ? 15.982 -0.805 10.397 1.00 93.75 256 HIS A O 1
ATOM 2119 N N . ALA A 1 257 ? 17.942 -0.762 9.286 1.00 93.56 257 ALA A N 1
ATOM 2120 C CA . ALA A 1 257 ? 17.565 -1.772 8.302 1.00 93.56 257 ALA A CA 1
ATOM 2121 C C . ALA A 1 257 ? 17.197 -3.117 8.958 1.00 93.56 257 ALA A C 1
ATOM 2123 O O . ALA A 1 257 ? 16.291 -3.803 8.489 1.00 93.56 257 ALA A O 1
ATOM 2124 N N . GLU A 1 258 ? 17.820 -3.448 10.093 1.00 94.75 258 GLU A N 1
ATOM 2125 C CA . GLU A 1 258 ? 17.535 -4.655 10.885 1.00 94.75 258 GLU A CA 1
ATOM 2126 C C . GLU A 1 258 ? 16.116 -4.681 11.484 1.00 94.75 258 GLU A C 1
ATOM 2128 O O . GLU A 1 258 ? 15.561 -5.749 11.723 1.00 94.75 258 GLU A O 1
ATOM 2133 N N . HIS A 1 259 ? 15.495 -3.514 11.687 1.00 95.44 259 HIS A N 1
ATOM 2134 C CA . HIS A 1 259 ? 14.146 -3.406 12.248 1.00 95.44 259 HIS A CA 1
ATOM 2135 C C . HIS A 1 259 ? 13.045 -3.452 11.180 1.00 95.44 259 HIS A C 1
ATOM 2137 O O . HIS A 1 259 ? 11.873 -3.631 11.515 1.00 95.44 259 HIS A O 1
ATOM 2143 N N . ILE A 1 260 ? 13.392 -3.290 9.898 1.00 95.19 260 ILE A N 1
ATOM 2144 C CA . ILE A 1 260 ? 12.421 -3.254 8.796 1.00 95.19 260 ILE A CA 1
ATOM 2145 C C . ILE A 1 260 ? 11.591 -4.541 8.706 1.00 95.19 260 ILE A C 1
ATOM 2147 O O . ILE A 1 260 ? 10.367 -4.410 8.637 1.00 95.19 260 ILE A O 1
ATOM 2151 N N . PRO A 1 261 ? 12.170 -5.759 8.782 1.00 96.00 261 PRO A N 1
ATOM 2152 C CA . PRO A 1 261 ? 11.374 -6.984 8.782 1.00 96.00 261 PRO A CA 1
ATOM 2153 C C . PRO A 1 261 ? 10.309 -6.999 9.888 1.00 96.00 261 PRO A C 1
ATOM 2155 O O . PRO A 1 261 ? 9.146 -7.289 9.616 1.00 96.00 261 PRO A O 1
ATOM 2158 N N . SER A 1 262 ? 10.655 -6.589 11.113 1.00 95.88 262 SER A N 1
ATOM 2159 C CA . SER A 1 262 ? 9.704 -6.526 12.232 1.00 95.88 262 SER A CA 1
ATOM 2160 C C . SER A 1 262 ? 8.582 -5.510 12.001 1.00 95.88 262 SER A C 1
ATOM 2162 O O . SER A 1 262 ? 7.434 -5.771 12.362 1.00 95.88 262 SER A O 1
ATOM 2164 N N . ILE A 1 263 ? 8.885 -4.367 11.369 1.00 95.56 263 ILE A N 1
ATOM 2165 C CA . ILE A 1 263 ? 7.872 -3.363 11.007 1.00 95.56 263 ILE A CA 1
ATOM 2166 C C . ILE A 1 263 ? 6.928 -3.899 9.919 1.00 95.56 263 ILE A C 1
ATOM 2168 O O . ILE A 1 263 ? 5.721 -3.662 9.989 1.00 95.56 263 ILE A O 1
ATOM 2172 N N . ILE A 1 264 ? 7.447 -4.636 8.931 1.00 94.00 264 ILE A N 1
ATOM 2173 C CA . ILE A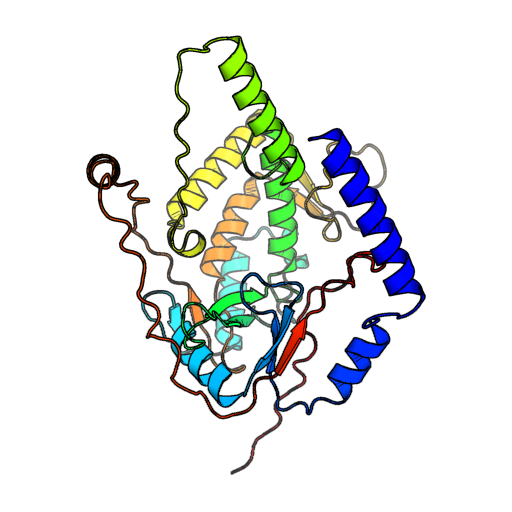 1 264 ? 6.623 -5.248 7.879 1.00 94.00 264 ILE A CA 1
ATOM 2174 C C . ILE A 1 264 ? 5.750 -6.366 8.447 1.00 94.00 264 ILE A C 1
ATOM 2176 O O . ILE A 1 264 ? 4.550 -6.368 8.179 1.00 94.00 264 ILE A O 1
ATOM 2180 N N . GLN A 1 265 ? 6.283 -7.231 9.311 1.00 92.81 265 GLN A N 1
ATOM 2181 C CA . GLN A 1 265 ? 5.468 -8.237 9.996 1.00 92.81 265 GLN A CA 1
ATOM 2182 C C . GLN A 1 265 ? 4.346 -7.583 10.811 1.00 92.81 265 GLN A C 1
ATOM 2184 O O . GLN A 1 265 ? 3.184 -7.966 10.696 1.00 92.81 265 GLN A O 1
ATOM 2189 N N . PHE A 1 266 ? 4.666 -6.526 11.565 1.00 92.94 266 PHE A N 1
ATOM 2190 C CA . PHE A 1 266 ? 3.657 -5.741 12.272 1.00 92.94 266 PHE A CA 1
ATOM 2191 C C . PHE A 1 266 ? 2.581 -5.191 11.325 1.00 92.94 266 PHE A C 1
ATOM 2193 O O . PHE A 1 266 ? 1.415 -5.181 11.695 1.00 92.94 266 PHE A O 1
ATOM 2200 N N . SER A 1 267 ? 2.930 -4.769 10.105 1.00 91.31 267 SER A N 1
ATOM 2201 C CA . SER A 1 267 ? 1.945 -4.274 9.133 1.00 91.31 267 SER A CA 1
ATOM 2202 C C . SER A 1 267 ? 0.943 -5.343 8.676 1.00 91.31 267 SER A C 1
ATOM 2204 O O . SER A 1 267 ? -0.216 -5.016 8.415 1.00 91.31 267 SER A O 1
ATOM 2206 N N . PHE A 1 268 ? 1.365 -6.610 8.621 1.00 88.56 268 PHE A N 1
ATOM 2207 C CA . PHE A 1 268 ? 0.481 -7.737 8.336 1.00 88.56 268 PHE A CA 1
ATOM 2208 C C . PHE A 1 268 ? -0.412 -8.066 9.530 1.00 88.56 268 PHE A C 1
ATOM 2210 O O . PHE A 1 268 ? -1.611 -8.275 9.358 1.00 88.56 268 PHE A O 1
ATOM 2217 N N . ASP A 1 269 ? 0.144 -8.039 10.737 1.00 86.12 269 ASP A N 1
ATOM 2218 C CA . ASP A 1 269 ? -0.601 -8.374 11.952 1.00 86.12 269 ASP A CA 1
ATOM 2219 C C . ASP A 1 269 ? -1.594 -7.263 12.342 1.00 86.12 269 ASP A C 1
ATOM 2221 O O . ASP A 1 269 ? -2.704 -7.529 12.792 1.00 86.12 269 ASP A O 1
ATOM 2225 N N . ALA A 1 270 ? -1.220 -6.000 12.120 1.00 84.00 270 ALA A N 1
ATOM 2226 C CA . ALA A 1 270 ? -2.032 -4.808 12.354 1.00 84.00 270 ALA A CA 1
ATOM 2227 C C . ALA A 1 270 ? -2.786 -4.367 11.084 1.00 84.00 270 ALA A C 1
ATOM 2229 O O . ALA A 1 270 ? -2.936 -3.172 10.819 1.00 84.00 270 ALA A O 1
ATOM 2230 N N . CYS A 1 271 ? -3.255 -5.323 10.277 1.00 84.12 271 CYS A N 1
ATOM 2231 C CA . CYS A 1 271 ? -3.904 -5.033 8.999 1.00 84.12 271 CYS A CA 1
ATOM 2232 C C . CYS A 1 271 ? -5.407 -4.732 9.095 1.00 84.12 271 CYS A C 1
ATOM 2234 O O . CYS A 1 271 ? -6.038 -4.553 8.056 1.00 84.12 271 CYS A O 1
ATOM 2236 N N . ALA A 1 272 ? -5.986 -4.675 10.299 1.00 89.38 272 ALA A N 1
ATOM 2237 C CA . ALA A 1 272 ? -7.403 -4.379 10.479 1.00 89.38 272 ALA A CA 1
ATOM 2238 C C . ALA A 1 272 ? -7.758 -2.950 10.028 1.00 89.38 272 ALA A C 1
ATOM 2240 O O . ALA A 1 272 ? -7.022 -1.993 10.288 1.00 89.38 272 ALA A O 1
ATOM 2241 N N . PHE A 1 273 ? -8.902 -2.808 9.361 1.00 89.81 273 PHE A N 1
ATOM 2242 C CA . PHE A 1 273 ? -9.390 -1.544 8.808 1.00 89.81 273 PHE A CA 1
ATOM 2243 C C . PHE A 1 273 ? -10.919 -1.452 8.880 1.00 89.81 273 PHE A C 1
ATOM 2245 O O . PHE A 1 273 ? -11.604 -2.467 8.995 1.00 89.81 273 PHE A O 1
ATOM 2252 N N . THR A 1 274 ? -11.457 -0.237 8.789 1.00 89.12 274 THR A N 1
ATOM 2253 C CA . THR A 1 274 ? -12.904 0.022 8.696 1.00 89.12 274 THR A CA 1
ATOM 2254 C C . THR A 1 274 ? -13.349 0.161 7.242 1.00 89.12 274 THR A C 1
ATOM 2256 O O . THR A 1 274 ? -12.585 0.604 6.393 1.00 89.12 274 THR A O 1
ATOM 2259 N N . ALA A 1 275 ? -14.584 -0.208 6.922 1.00 85.06 275 ALA A N 1
ATOM 2260 C CA . ALA A 1 275 ? -15.229 -0.049 5.614 1.00 85.06 275 ALA A CA 1
ATOM 2261 C C . ALA A 1 275 ? -16.761 0.001 5.812 1.00 85.06 275 ALA A C 1
ATOM 2263 O O . ALA A 1 275 ? -17.244 -0.318 6.883 1.00 85.06 275 ALA A O 1
ATOM 2264 N N . ILE A 1 276 ? -17.561 0.410 4.819 1.00 79.25 276 ILE A N 1
ATOM 2265 C CA . ILE A 1 276 ? -19.049 0.404 4.909 1.00 79.25 276 ILE A CA 1
ATOM 2266 C C . ILE A 1 276 ? -19.600 0.870 6.292 1.00 79.25 276 ILE A C 1
ATOM 2268 O O . ILE A 1 276 ? -20.343 0.144 6.957 1.00 79.25 276 ILE A O 1
ATOM 2272 N N . GLY A 1 277 ? -19.198 2.061 6.745 1.00 67.69 277 GLY A N 1
ATOM 2273 C CA . GLY A 1 277 ? -19.507 2.576 8.089 1.00 67.69 277 GLY A CA 1
ATOM 2274 C C . GLY A 1 277 ? -18.303 2.553 9.040 1.00 67.69 277 GLY A C 1
ATOM 2275 O O . GLY A 1 277 ? -17.238 2.044 8.695 1.00 67.69 277 GLY A O 1
ATOM 2276 N N . GLU A 1 278 ? -18.449 3.173 10.212 1.00 63.59 278 GLU A N 1
ATOM 2277 C CA . GLU A 1 278 ? -17.347 3.348 11.177 1.00 63.59 278 GLU A CA 1
ATOM 2278 C C . GLU A 1 278 ? -17.224 2.186 12.181 1.00 63.59 278 GLU A C 1
ATOM 2280 O O . GLU A 1 278 ? -16.141 1.967 12.719 1.00 63.59 278 GLU A O 1
ATOM 2285 N N . ASP A 1 279 ? -18.284 1.386 12.346 1.00 66.88 279 ASP A N 1
ATOM 2286 C CA . ASP A 1 279 ? -18.396 0.374 13.414 1.00 66.88 279 ASP A CA 1
ATOM 2287 C C . ASP A 1 279 ? -18.176 -1.068 12.947 1.00 66.88 279 ASP A C 1
ATOM 2289 O O . ASP A 1 279 ? -18.441 -2.024 13.673 1.00 66.88 279 ASP A O 1
ATOM 2293 N N . LYS A 1 280 ? -17.734 -1.250 11.704 1.00 76.25 280 LYS A N 1
ATOM 2294 C CA . LYS A 1 280 ? -17.430 -2.570 11.157 1.00 76.25 280 LYS A CA 1
ATOM 2295 C C . LYS A 1 280 ? -15.952 -2.648 10.825 1.00 76.25 280 LYS A C 1
ATOM 2297 O O . LYS A 1 280 ? -15.354 -1.678 10.352 1.00 76.25 280 LYS A O 1
ATOM 2302 N N . PHE A 1 281 ? -15.375 -3.820 11.050 1.00 78.75 281 PHE A N 1
ATOM 2303 C CA . PHE A 1 281 ? -13.946 -4.041 10.897 1.00 78.75 281 PHE A CA 1
ATOM 2304 C C . PHE A 1 281 ? -13.693 -5.235 9.998 1.00 78.75 281 PHE A C 1
ATOM 2306 O O . PHE A 1 281 ? -14.409 -6.235 10.034 1.00 78.75 281 PHE A O 1
ATOM 2313 N N . TRP A 1 282 ? -12.651 -5.121 9.187 1.00 82.69 282 TRP A N 1
ATOM 2314 C CA . TRP A 1 282 ? -12.231 -6.159 8.267 1.00 82.69 282 TRP A CA 1
ATOM 2315 C C . TRP A 1 282 ? -10.741 -6.388 8.376 1.00 82.69 282 TRP A C 1
ATOM 2317 O O . TRP A 1 282 ? -9.960 -5.468 8.624 1.00 82.69 282 TRP A O 1
ATOM 2327 N N . ILE A 1 283 ? -10.358 -7.625 8.102 1.00 76.44 283 ILE A N 1
ATOM 2328 C CA . ILE A 1 283 ? -8.989 -8.008 7.783 1.00 76.44 283 ILE A CA 1
ATOM 2329 C C . ILE A 1 283 ? -8.952 -8.584 6.377 1.00 76.44 283 ILE A C 1
ATOM 2331 O O . ILE A 1 283 ? -9.916 -9.178 5.883 1.00 76.44 283 ILE A O 1
ATOM 2335 N N . ARG A 1 284 ? -7.820 -8.393 5.704 1.00 74.44 284 ARG A N 1
ATOM 2336 C CA . ARG A 1 284 ? -7.583 -9.006 4.401 1.00 74.44 284 ARG A CA 1
ATOM 2337 C C . ARG A 1 284 ? -7.102 -10.439 4.602 1.00 74.44 284 ARG A C 1
ATOM 2339 O O . ARG A 1 284 ? -6.118 -10.662 5.302 1.00 74.44 284 ARG A O 1
ATOM 2346 N N . ARG A 1 285 ? -7.738 -11.385 3.914 1.00 68.38 285 ARG A N 1
ATOM 2347 C CA . ARG A 1 285 ? -7.195 -12.729 3.730 1.00 68.38 285 ARG A CA 1
ATOM 2348 C C . ARG A 1 285 ? -6.070 -12.671 2.712 1.00 68.38 285 ARG A C 1
ATOM 2350 O O . ARG A 1 285 ? -6.285 -12.291 1.561 1.00 68.38 285 ARG A O 1
ATOM 2357 N N . TYR A 1 286 ? -4.881 -13.062 3.140 1.00 60.28 286 TYR A N 1
ATOM 2358 C CA . TYR A 1 286 ? -3.808 -13.403 2.221 1.00 60.28 286 TYR A CA 1
ATOM 2359 C C . TYR A 1 286 ? -3.969 -14.879 1.889 1.00 60.28 286 TYR A C 1
ATOM 2361 O O . TYR A 1 286 ? -4.229 -15.695 2.771 1.00 60.28 286 TYR A O 1
ATOM 2369 N N . VAL A 1 287 ? -3.935 -15.215 0.603 1.00 51.31 287 VAL A N 1
ATOM 2370 C CA . VAL A 1 287 ? -4.118 -16.603 0.191 1.00 51.31 287 VAL A CA 1
ATOM 2371 C C . VAL A 1 287 ? -2.815 -17.342 0.471 1.00 51.31 287 VAL A C 1
ATOM 2373 O O . VAL A 1 287 ? -1.823 -17.087 -0.200 1.00 51.31 287 VAL A O 1
ATOM 2376 N N . ASP A 1 288 ? -2.823 -18.264 1.432 1.00 42.75 288 ASP A N 1
ATOM 2377 C CA . ASP A 1 288 ? -1.619 -19.010 1.828 1.00 42.75 288 ASP A CA 1
ATOM 2378 C C . ASP A 1 288 ? -1.084 -19.965 0.747 1.00 42.75 288 ASP A C 1
ATOM 2380 O O . ASP A 1 288 ? 0.005 -20.489 0.913 1.00 42.75 288 ASP A O 1
ATOM 2384 N N . ASN A 1 289 ? -1.806 -20.210 -0.358 1.00 32.69 289 ASN A N 1
ATOM 2385 C CA . ASN A 1 289 ? -1.461 -21.295 -1.292 1.00 32.69 289 ASN A CA 1
ATOM 2386 C C . ASN A 1 289 ? -1.906 -21.107 -2.755 1.00 32.69 289 ASN A C 1
ATOM 2388 O O . ASN A 1 289 ? -2.105 -22.087 -3.472 1.00 32.69 289 ASN A O 1
ATOM 2392 N N . ARG A 1 290 ? -2.051 -19.878 -3.263 1.00 33.56 290 ARG A N 1
ATOM 2393 C CA . ARG A 1 290 ? -2.034 -19.722 -4.728 1.00 33.56 290 ARG A CA 1
ATOM 2394 C C . ARG A 1 290 ? -0.585 -19.577 -5.138 1.00 33.56 290 ARG A C 1
ATOM 2396 O O . ARG A 1 290 ? -0.056 -18.472 -5.140 1.00 33.56 290 ARG A O 1
ATOM 2403 N N . ALA A 1 291 ? 0.041 -20.701 -5.489 1.00 28.50 291 ALA A N 1
ATOM 2404 C CA . ALA A 1 291 ? 1.192 -20.652 -6.373 1.00 28.50 291 ALA A CA 1
ATOM 2405 C C . ALA A 1 291 ? 0.873 -19.638 -7.482 1.00 28.50 291 ALA A C 1
ATOM 2407 O O . ALA A 1 291 ? -0.250 -19.606 -8.001 1.00 28.50 291 ALA A O 1
ATOM 2408 N N . ILE A 1 292 ? 1.831 -18.779 -7.817 1.00 32.16 292 ILE A N 1
ATOM 2409 C CA . ILE A 1 292 ? 1.801 -18.086 -9.100 1.00 32.16 292 ILE A CA 1
ATOM 2410 C C . ILE A 1 292 ? 1.943 -19.215 -10.125 1.00 32.16 292 ILE A C 1
ATOM 2412 O O . ILE A 1 292 ? 3.050 -19.595 -10.489 1.00 32.16 292 ILE A O 1
ATOM 2416 N N . ILE A 1 293 ? 0.825 -19.857 -10.477 1.00 29.02 293 ILE A N 1
ATOM 2417 C CA . ILE A 1 293 ? 0.791 -20.894 -11.496 1.00 29.02 293 ILE A CA 1
ATOM 2418 C C . ILE A 1 293 ? 0.956 -20.134 -12.804 1.00 29.02 293 ILE A C 1
ATOM 2420 O O . ILE A 1 293 ? 0.001 -19.599 -13.360 1.00 29.02 293 ILE A O 1
ATOM 2424 N N . VAL A 1 294 ? 2.202 -20.021 -13.248 1.00 34.91 294 VAL A N 1
ATOM 2425 C CA . VAL A 1 294 ? 2.488 -19.849 -14.665 1.00 34.91 294 VAL A CA 1
ATOM 2426 C C . VAL A 1 294 ? 2.261 -21.234 -15.255 1.00 34.91 294 VAL A C 1
ATOM 2428 O O . VAL A 1 294 ? 3.116 -22.107 -15.139 1.00 34.91 294 VAL A O 1
ATOM 2431 N N . ASP A 1 295 ? 1.053 -21.483 -15.754 1.00 31.22 295 ASP A N 1
ATOM 2432 C CA . ASP A 1 295 ? 0.708 -22.767 -16.352 1.00 31.22 295 ASP A CA 1
ATOM 2433 C C . ASP A 1 295 ? 1.470 -22.913 -17.685 1.00 31.22 295 ASP A C 1
ATOM 2435 O O . ASP A 1 295 ? 1.077 -22.384 -18.726 1.00 31.22 295 ASP A O 1
ATOM 2439 N N . GLU A 1 296 ? 2.609 -23.608 -17.645 1.00 31.94 296 GLU A N 1
ATOM 2440 C CA . GLU A 1 296 ? 3.415 -23.955 -18.826 1.00 31.94 296 GLU A CA 1
ATOM 2441 C C . GLU A 1 296 ? 2.650 -24.811 -19.850 1.00 31.94 296 GLU A C 1
ATOM 2443 O O . GLU A 1 296 ? 3.009 -24.841 -21.031 1.00 31.94 296 GLU A O 1
ATOM 2448 N N . THR A 1 297 ? 1.584 -25.490 -19.428 1.00 35.00 297 THR A N 1
ATOM 2449 C CA . THR A 1 297 ? 0.725 -26.315 -20.282 1.00 35.00 297 THR A CA 1
ATOM 2450 C C . THR A 1 297 ? -0.365 -25.500 -20.993 1.00 35.00 297 THR A C 1
ATOM 2452 O O . THR A 1 297 ? -0.680 -25.782 -22.155 1.00 35.00 297 THR A O 1
ATOM 2455 N N . GLU A 1 298 ? -0.871 -24.425 -20.382 1.00 37.22 298 GLU A N 1
ATOM 2456 C CA . GLU A 1 298 ? -1.771 -23.453 -21.033 1.00 37.22 298 GLU A CA 1
ATOM 2457 C C . GLU A 1 298 ? -1.030 -22.602 -22.091 1.00 37.22 298 GLU A C 1
ATOM 2459 O O . GLU A 1 298 ? -1.599 -22.220 -23.118 1.00 37.22 298 GLU A O 1
ATOM 2464 N N . LEU A 1 299 ? 0.283 -22.405 -21.906 1.00 38.84 299 LEU A N 1
ATOM 2465 C CA . LEU A 1 299 ? 1.193 -21.736 -22.850 1.00 38.84 299 LEU A CA 1
ATOM 2466 C C . LEU A 1 299 ? 1.348 -22.459 -24.202 1.00 38.84 299 LEU A C 1
ATOM 2468 O O . LEU A 1 299 ? 1.710 -21.821 -25.191 1.00 38.84 299 LEU A O 1
ATOM 2472 N N . ARG A 1 300 ? 1.083 -23.772 -24.275 1.00 35.12 300 ARG A N 1
ATOM 2473 C CA . ARG A 1 300 ? 1.225 -24.563 -25.516 1.00 35.12 300 ARG A CA 1
ATOM 2474 C C . ARG A 1 300 ? -0.087 -24.826 -26.256 1.00 35.12 300 ARG A C 1
ATOM 2476 O O . ARG A 1 300 ? -0.039 -25.268 -27.398 1.00 35.12 300 ARG A O 1
ATOM 2483 N N . SER A 1 301 ? -1.239 -24.591 -25.630 1.00 35.09 301 SER A N 1
ATOM 2484 C CA . SER A 1 301 ? -2.545 -25.031 -26.153 1.00 35.09 301 SER A CA 1
ATOM 2485 C C . SER A 1 301 ? -3.430 -23.905 -26.705 1.00 35.09 301 SER A C 1
ATOM 2487 O O . SER A 1 301 ? -4.340 -24.181 -27.484 1.00 35.09 301 SER A O 1
ATOM 2489 N N . ASN A 1 302 ? -3.142 -22.637 -26.397 1.00 35.28 302 ASN A N 1
ATOM 2490 C CA . ASN A 1 302 ? -3.951 -21.490 -26.831 1.00 35.28 302 ASN A CA 1
ATOM 2491 C C . ASN A 1 302 ? -3.533 -20.898 -28.194 1.00 35.28 302 ASN A C 1
ATOM 2493 O O . ASN A 1 302 ? -3.414 -19.682 -28.339 1.00 35.28 302 ASN A O 1
ATOM 2497 N N . GLU A 1 303 ? -3.343 -21.736 -29.222 1.00 37.34 303 GLU A N 1
ATOM 2498 C CA . GLU A 1 303 ? -3.169 -21.229 -30.595 1.00 37.34 303 GLU A CA 1
ATOM 2499 C C . GLU A 1 303 ? -4.484 -20.932 -31.335 1.00 37.34 303 GLU A C 1
ATOM 2501 O O . GLU A 1 303 ? -4.433 -20.215 -32.332 1.00 37.34 303 GLU A O 1
ATOM 2506 N N . HIS A 1 304 ? -5.677 -21.334 -30.868 1.00 36.75 304 HIS A N 1
ATOM 2507 C CA . HIS A 1 304 ? -6.916 -21.098 -31.631 1.00 36.75 304 HIS A CA 1
ATOM 2508 C C . HIS A 1 304 ? -8.123 -20.589 -30.821 1.00 36.75 304 HIS A C 1
ATOM 2510 O O . HIS A 1 304 ? -8.612 -21.253 -29.917 1.00 36.75 304 HIS A O 1
ATOM 2516 N N . HIS A 1 305 ? -8.636 -19.438 -31.292 1.00 26.84 305 HIS A N 1
ATOM 2517 C CA . HIS A 1 305 ? -10.023 -18.930 -31.292 1.00 26.84 305 HIS A CA 1
ATOM 2518 C C . HIS A 1 305 ? -10.254 -17.569 -30.618 1.00 26.84 305 HIS A C 1
ATOM 2520 O O . HIS A 1 305 ? -10.851 -17.450 -29.553 1.00 26.84 305 HIS A O 1
ATOM 2526 N N . ILE A 1 306 ? -9.923 -16.498 -31.349 1.00 27.95 306 ILE A N 1
ATOM 2527 C CA . ILE A 1 306 ? -10.594 -15.202 -31.182 1.00 27.95 306 ILE A CA 1
ATOM 2528 C C . ILE A 1 306 ? -11.910 -15.262 -31.970 1.00 27.95 306 ILE A C 1
ATOM 2530 O O . ILE A 1 306 ? -11.952 -14.957 -33.162 1.00 27.95 306 ILE A O 1
ATOM 2534 N N . GLN A 1 307 ? -12.999 -15.665 -31.317 1.00 27.66 307 GLN A N 1
ATOM 2535 C CA . GLN A 1 307 ? -14.344 -15.389 -31.823 1.00 27.66 307 GLN A CA 1
ATOM 2536 C C . GLN A 1 307 ? -14.717 -13.952 -31.437 1.00 27.66 307 GLN A C 1
ATOM 2538 O O . GLN A 1 307 ? -14.772 -13.596 -30.261 1.00 27.66 307 GLN A O 1
ATOM 2543 N N . LYS A 1 308 ? -14.935 -13.100 -32.446 1.00 25.78 308 LYS A N 1
ATOM 2544 C CA . LYS A 1 308 ? -15.454 -11.738 -32.256 1.00 25.78 308 LYS A CA 1
ATOM 2545 C C . LYS A 1 308 ? -16.857 -11.815 -31.627 1.00 25.78 308 LYS A C 1
ATOM 2547 O O . LYS A 1 308 ? -17.679 -12.570 -32.145 1.00 25.78 308 LYS A O 1
ATOM 2552 N N . PRO A 1 309 ? -17.179 -11.029 -30.585 1.00 26.78 309 PRO A N 1
ATOM 2553 C CA . PRO A 1 309 ? -18.554 -10.927 -30.110 1.00 26.78 309 PRO A CA 1
ATOM 2554 C C . PRO A 1 309 ? -19.429 -10.239 -31.169 1.00 26.78 309 PRO A C 1
ATOM 2556 O O . PRO A 1 309 ? -19.002 -9.274 -31.811 1.00 26.78 309 PRO A O 1
ATOM 2559 N N . SER A 1 310 ? -20.639 -10.766 -31.369 1.00 27.52 310 SER A N 1
ATOM 2560 C CA . SER A 1 310 ? -21.604 -10.245 -32.338 1.00 27.52 310 SER A CA 1
ATOM 2561 C C . SER A 1 310 ? -22.208 -8.901 -31.874 1.00 27.52 310 SER A C 1
ATOM 2563 O O . SER A 1 310 ? -22.151 -8.566 -30.688 1.00 27.52 310 SER A O 1
ATOM 2565 N N . PRO A 1 311 ? -22.796 -8.103 -32.785 1.00 27.92 311 PRO A N 1
ATOM 2566 C CA . PRO A 1 311 ? -23.232 -6.733 -32.497 1.00 27.92 311 PRO A CA 1
ATOM 2567 C C . PRO A 1 311 ? -24.478 -6.576 -31.599 1.00 27.92 311 PRO A C 1
ATOM 2569 O O . PRO A 1 311 ? -24.925 -5.445 -31.415 1.00 27.92 311 PRO A O 1
ATOM 2572 N N . SER A 1 312 ? -25.068 -7.644 -31.051 1.00 28.03 312 SER A N 1
ATOM 2573 C CA . SER A 1 312 ? -26.421 -7.592 -30.461 1.00 28.03 312 SER A CA 1
ATOM 2574 C C . SER A 1 312 ? -26.525 -7.421 -28.936 1.00 28.03 312 SER A C 1
ATOM 2576 O O . SER A 1 312 ? -27.634 -7.257 -28.442 1.00 28.03 312 SER A O 1
ATOM 2578 N N . ASP A 1 313 ? -25.429 -7.341 -28.174 1.00 29.02 313 ASP A N 1
ATOM 2579 C CA . ASP A 1 313 ? -25.509 -7.293 -26.693 1.00 29.02 313 ASP A CA 1
ATOM 2580 C C . ASP A 1 313 ? -25.509 -5.879 -26.075 1.00 29.02 313 ASP A C 1
ATOM 2582 O O . ASP A 1 313 ? -25.238 -5.685 -24.885 1.00 29.02 313 ASP A O 1
ATOM 2586 N N . ARG A 1 314 ? -25.850 -4.852 -26.860 1.00 30.16 314 ARG A N 1
ATOM 2587 C CA . ARG A 1 314 ? -26.058 -3.486 -26.356 1.00 30.16 314 ARG A CA 1
ATOM 2588 C C . ARG A 1 314 ? -27.540 -3.186 -26.199 1.00 30.16 314 ARG A C 1
ATOM 2590 O O . ARG A 1 314 ? -28.075 -2.475 -27.033 1.00 30.16 314 ARG A O 1
ATOM 2597 N N . LEU A 1 315 ? -28.178 -3.661 -25.131 1.00 28.11 315 LEU A N 1
ATOM 2598 C CA . LEU A 1 315 ? -29.330 -2.984 -24.510 1.00 28.11 315 LEU A CA 1
ATOM 2599 C C . LEU A 1 315 ? -29.799 -3.757 -23.274 1.00 28.11 315 LEU A C 1
ATOM 2601 O O . LEU A 1 315 ? -30.569 -4.703 -23.368 1.00 28.11 315 LEU A O 1
ATOM 2605 N N . LEU A 1 316 ? -29.370 -3.303 -22.095 1.00 25.75 316 LEU A N 1
ATOM 2606 C CA . LEU A 1 316 ? -30.232 -3.330 -20.916 1.00 25.75 316 LEU A CA 1
ATOM 2607 C C . LEU A 1 316 ? -29.850 -2.190 -19.970 1.00 25.75 316 LEU A C 1
ATOM 2609 O O . LEU A 1 316 ? -28.798 -2.143 -19.336 1.00 25.75 316 LEU A O 1
ATOM 2613 N N . THR A 1 317 ? -30.756 -1.230 -20.013 1.00 26.39 317 THR A N 1
ATOM 2614 C CA . THR A 1 317 ? -30.901 0.052 -19.348 1.00 26.39 317 THR A CA 1
ATOM 2615 C C . THR A 1 317 ? -30.814 -0.076 -17.825 1.00 26.39 317 THR A C 1
ATOM 2617 O O . THR A 1 317 ? -31.659 -0.723 -17.214 1.00 26.39 317 THR A O 1
ATOM 2620 N N . LEU A 1 318 ? -29.868 0.618 -17.186 1.00 27.70 318 LEU A N 1
ATOM 2621 C CA . LEU A 1 318 ? -30.022 1.042 -15.791 1.00 27.70 318 LEU A CA 1
ATOM 2622 C C . LEU A 1 318 ? -30.521 2.488 -15.808 1.00 27.70 318 LEU A C 1
ATOM 2624 O O . LEU A 1 318 ? -29.749 3.439 -15.914 1.00 27.70 318 LEU A O 1
ATOM 2628 N N . LYS A 1 319 ? -31.847 2.641 -15.750 1.00 28.39 319 LYS A N 1
ATOM 2629 C CA . LYS A 1 319 ? -32.481 3.900 -15.355 1.00 28.39 319 LYS A CA 1
ATOM 2630 C C . LYS A 1 319 ? -32.180 4.113 -13.869 1.00 28.39 319 LYS A C 1
ATOM 2632 O O . LYS A 1 319 ? -32.761 3.422 -13.040 1.00 28.39 319 LYS A O 1
ATOM 2637 N N . ASN A 1 320 ? -31.227 4.998 -13.568 1.00 28.97 320 ASN A N 1
ATOM 2638 C CA . ASN A 1 320 ? -31.333 6.108 -12.603 1.00 28.97 320 ASN A CA 1
ATOM 2639 C C . ASN A 1 320 ? -29.938 6.608 -12.153 1.00 28.97 320 ASN A C 1
ATOM 2641 O O . ASN A 1 320 ? -29.138 5.860 -11.598 1.00 28.97 320 ASN A O 1
ATOM 2645 N N . CYS A 1 321 ? -29.708 7.907 -12.386 1.00 32.53 321 CYS A N 1
ATOM 2646 C CA . CYS A 1 321 ? -28.735 8.812 -11.754 1.00 32.53 321 CYS A CA 1
ATOM 2647 C C . CYS A 1 321 ? -27.247 8.407 -11.710 1.00 32.53 321 CYS A C 1
ATOM 2649 O O . CYS A 1 321 ? -26.661 8.304 -10.634 1.00 32.53 321 CYS A O 1
ATOM 2651 N N . THR A 1 322 ? -26.591 8.286 -12.868 1.00 34.72 322 THR A N 1
ATOM 2652 C CA . THR A 1 322 ? -25.119 8.375 -12.951 1.00 34.72 322 THR A CA 1
ATOM 2653 C C . THR A 1 322 ? -24.721 9.441 -13.960 1.00 34.72 322 THR A C 1
ATOM 2655 O O . THR A 1 322 ? -25.114 9.359 -15.124 1.00 34.72 322 THR A O 1
ATOM 2658 N N . MET A 1 323 ? -23.935 10.422 -13.522 1.00 39.44 323 MET A N 1
ATOM 2659 C CA . MET A 1 323 ? -23.357 11.462 -14.374 1.00 39.44 323 MET A CA 1
ATOM 2660 C C . MET A 1 323 ? -21.833 11.313 -14.402 1.00 39.44 323 MET A C 1
ATOM 2662 O O . MET A 1 323 ? -21.212 10.950 -13.402 1.00 39.44 323 MET A O 1
ATOM 2666 N N . SER A 1 324 ? -21.250 11.572 -15.570 1.00 37.84 324 SER A N 1
ATOM 2667 C CA . SER A 1 324 ? -19.822 11.438 -15.870 1.00 37.84 324 SER A CA 1
ATOM 2668 C C . SER A 1 324 ? -19.262 12.794 -16.302 1.00 37.84 324 SER A C 1
ATOM 2670 O O . SER A 1 324 ? -19.893 13.503 -17.088 1.00 37.84 324 SER A O 1
ATOM 2672 N N . LEU A 1 325 ? -18.089 13.153 -15.779 1.00 39.53 325 LEU A N 1
ATOM 2673 C CA . LEU A 1 325 ? -17.332 14.344 -16.164 1.00 39.53 325 LEU A CA 1
ATOM 2674 C C . LEU A 1 325 ? -15.913 13.907 -16.556 1.00 39.53 325 LEU A C 1
ATOM 2676 O O . LEU A 1 325 ? -15.180 13.348 -15.737 1.00 39.53 325 LEU A O 1
ATOM 2680 N N . ASP A 1 326 ? -15.519 14.148 -17.808 1.00 37.16 326 ASP A N 1
ATOM 2681 C CA . ASP A 1 326 ? -14.147 13.913 -18.280 1.00 37.16 326 ASP A CA 1
ATOM 2682 C C . ASP A 1 326 ? -13.275 15.120 -17.892 1.00 37.16 326 ASP A C 1
ATOM 2684 O O . ASP A 1 326 ? -13.563 16.252 -18.287 1.00 37.16 326 ASP A O 1
ATOM 2688 N N . THR A 1 327 ? -12.238 14.900 -17.078 1.00 38.75 327 THR A N 1
ATOM 2689 C CA . THR A 1 327 ? -11.372 15.959 -16.532 1.00 38.75 327 THR A CA 1
ATOM 2690 C C . THR A 1 327 ? -9.995 15.996 -17.193 1.00 38.75 327 THR A C 1
ATOM 2692 O O . THR A 1 327 ? -9.060 16.554 -16.615 1.00 38.75 327 THR A O 1
ATOM 2695 N N . ARG A 1 328 ? -9.835 15.415 -18.393 1.00 33.69 328 ARG A N 1
ATOM 2696 C CA . ARG A 1 328 ? -8.587 15.428 -19.182 1.00 33.69 328 ARG A CA 1
ATOM 2697 C C . ARG A 1 328 ? -8.194 16.832 -19.664 1.00 33.69 328 ARG A C 1
ATOM 2699 O O . ARG A 1 328 ? -8.253 17.123 -20.856 1.00 33.69 328 ARG A O 1
ATOM 2706 N N . THR A 1 329 ? -7.840 17.735 -18.749 1.00 34.72 329 THR A N 1
ATOM 2707 C CA . THR A 1 329 ? -7.097 18.983 -19.034 1.00 34.72 329 THR A CA 1
ATOM 2708 C C . THR A 1 329 ? -6.492 19.667 -17.788 1.00 34.72 329 THR A C 1
ATOM 2710 O O . THR A 1 329 ? -6.080 20.817 -17.882 1.00 34.72 329 THR A O 1
ATOM 2713 N N . ILE A 1 330 ? -6.418 19.011 -16.618 1.00 36.03 330 ILE A N 1
ATOM 2714 C CA . ILE A 1 330 ? -5.955 19.650 -15.358 1.00 36.03 330 ILE A CA 1
ATOM 2715 C C . ILE A 1 330 ? -4.434 19.485 -15.105 1.00 36.03 330 ILE A C 1
ATOM 2717 O O . ILE A 1 330 ? -3.887 20.113 -14.202 1.00 36.03 330 ILE A O 1
ATOM 2721 N N . ASP A 1 331 ? -3.711 18.729 -15.936 1.00 29.33 331 ASP A N 1
ATOM 2722 C CA . ASP A 1 331 ? -2.324 18.324 -15.635 1.00 29.33 331 ASP A CA 1
ATOM 2723 C C . ASP A 1 331 ? -1.230 19.371 -15.924 1.00 29.33 331 ASP A C 1
ATOM 2725 O O . ASP A 1 331 ? -0.059 19.102 -15.672 1.00 29.33 331 ASP A O 1
ATOM 2729 N N . SER A 1 332 ? -1.547 20.577 -16.412 1.00 27.94 332 SER A N 1
ATOM 2730 C CA . SER A 1 332 ? -0.498 21.560 -16.743 1.00 27.94 332 SER A CA 1
ATOM 2731 C C . SER A 1 332 ? -0.239 22.646 -15.692 1.00 27.94 332 SER A C 1
ATOM 2733 O O . SER A 1 332 ? 0.608 23.501 -15.940 1.00 27.94 332 SER A O 1
ATOM 2735 N N . ALA A 1 333 ? -0.924 22.668 -14.539 1.00 26.30 333 ALA A N 1
ATOM 2736 C CA . ALA A 1 333 ? -0.691 23.724 -13.540 1.00 26.30 333 ALA A CA 1
ATOM 2737 C C . ALA A 1 333 ? -1.214 23.422 -12.121 1.00 26.30 333 ALA A C 1
ATOM 2739 O O . ALA A 1 333 ? -1.875 24.274 -11.525 1.00 26.30 333 ALA A O 1
ATOM 2740 N N . VAL A 1 334 ? -0.948 22.245 -11.545 1.00 26.28 334 VAL A N 1
ATOM 2741 C CA . VAL A 1 334 ? -1.185 22.034 -10.105 1.00 26.28 334 VAL A CA 1
ATOM 2742 C C . VAL A 1 334 ? -0.067 21.183 -9.509 1.00 26.28 334 VAL A C 1
ATOM 2744 O O . VAL A 1 334 ? 0.046 19.998 -9.790 1.00 26.28 334 VAL A O 1
ATOM 2747 N N . ASP A 1 335 ? 0.751 21.816 -8.667 1.00 25.28 335 ASP A N 1
ATOM 2748 C CA . ASP A 1 335 ? 1.635 21.156 -7.707 1.00 25.28 335 ASP A CA 1
ATOM 2749 C C . ASP A 1 335 ? 0.892 20.024 -6.974 1.00 25.28 335 ASP A C 1
ATOM 2751 O O . ASP A 1 335 ? -0.142 20.261 -6.342 1.00 25.28 335 ASP A O 1
ATOM 2755 N N . ASP A 1 336 ? 1.456 18.813 -7.023 1.00 28.33 336 ASP A N 1
ATOM 2756 C CA . ASP A 1 336 ? 0.988 17.573 -6.385 1.00 28.33 336 ASP A CA 1
ATOM 2757 C C . ASP A 1 336 ? 0.885 17.675 -4.851 1.00 28.33 336 ASP A C 1
ATOM 2759 O O . ASP A 1 336 ? 1.670 17.108 -4.081 1.00 28.33 336 ASP A O 1
ATOM 2763 N N . LYS A 1 337 ? -0.126 18.393 -4.374 1.00 26.66 337 LYS A N 1
ATOM 2764 C CA . LYS A 1 337 ? -0.564 18.411 -2.981 1.00 26.66 337 L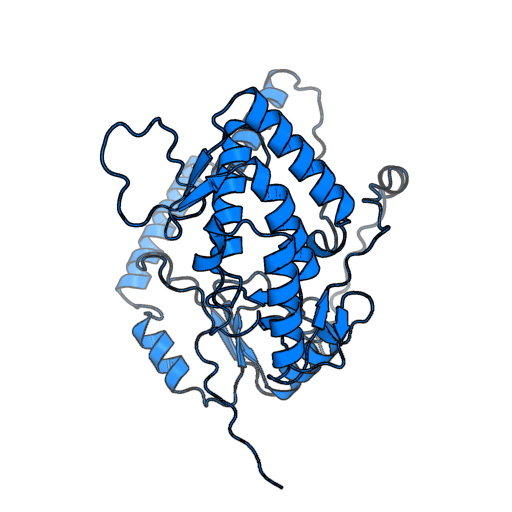YS A CA 1
ATOM 2765 C C . LYS A 1 337 ? -2.067 18.185 -2.941 1.00 26.66 337 LYS A C 1
ATOM 2767 O O . LYS A 1 337 ? -2.789 19.125 -2.652 1.00 26.66 337 LYS A O 1
ATOM 2772 N N . TYR A 1 338 ? -2.534 16.968 -3.229 1.00 27.55 338 TYR A N 1
ATOM 2773 C CA . TYR A 1 338 ? -3.715 16.346 -2.601 1.00 27.55 338 TYR A CA 1
ATOM 2774 C C . TYR A 1 338 ? -4.066 15.019 -3.295 1.00 27.55 338 TYR A C 1
ATOM 2776 O O . TYR A 1 338 ? -4.588 15.016 -4.402 1.00 27.55 338 TYR A O 1
ATOM 2784 N N . VAL A 1 339 ? -3.883 13.891 -2.606 1.00 28.16 339 VAL A N 1
ATOM 2785 C CA . VAL A 1 339 ? -4.637 12.654 -2.878 1.00 28.16 339 VAL A CA 1
ATOM 2786 C C . VAL A 1 339 ? -5.174 12.164 -1.539 1.00 28.16 339 VAL A C 1
ATOM 2788 O O . VAL A 1 339 ? -4.600 11.317 -0.861 1.00 28.16 339 VAL A O 1
ATOM 2791 N N . GLY A 1 340 ? -6.251 12.804 -1.106 1.00 26.62 340 GLY A N 1
ATOM 2792 C CA . GLY A 1 340 ? -7.134 12.335 -0.047 1.00 26.62 340 GLY A CA 1
ATOM 2793 C C . GLY A 1 340 ? -8.569 12.469 -0.554 1.00 26.62 340 GLY A C 1
ATOM 2794 O O . GLY A 1 340 ? -8.814 13.340 -1.396 1.00 26.62 340 GLY A O 1
ATOM 2795 N N . PRO A 1 341 ? -9.510 11.625 -0.099 1.00 29.81 341 PRO A N 1
ATOM 2796 C CA . PRO A 1 341 ? -10.894 11.719 -0.538 1.00 29.81 341 PRO A CA 1
ATOM 2797 C C . PRO A 1 341 ? -11.427 13.125 -0.241 1.00 29.81 341 PRO A C 1
ATOM 2799 O O . PRO A 1 341 ? -11.338 13.629 0.882 1.00 29.81 341 PRO A O 1
ATOM 2802 N N . ILE A 1 342 ? -11.947 13.788 -1.274 1.00 31.92 342 ILE A N 1
ATOM 2803 C CA . ILE A 1 342 ? -12.671 15.045 -1.116 1.00 31.92 342 ILE A CA 1
ATOM 2804 C C . ILE A 1 342 ? -14.002 14.677 -0.454 1.00 31.92 342 ILE A C 1
ATOM 2806 O O . ILE A 1 342 ? -14.877 14.135 -1.109 1.00 31.92 342 ILE A O 1
ATOM 2810 N N . ARG A 1 343 ? -14.104 14.998 0.844 1.00 29.73 343 ARG A N 1
ATOM 2811 C CA . ARG A 1 343 ? -15.289 14.900 1.716 1.00 29.73 343 ARG A CA 1
ATOM 2812 C C . ARG A 1 343 ? -15.837 13.480 1.952 1.00 29.73 343 ARG A C 1
ATOM 2814 O O . ARG A 1 343 ? -16.655 12.977 1.201 1.00 29.73 343 ARG A O 1
ATOM 2821 N N . SER A 1 344 ? -15.534 12.932 3.127 1.00 28.03 344 SER A N 1
ATOM 2822 C CA . SER A 1 344 ? -16.589 12.436 4.016 1.00 28.03 344 SER A CA 1
ATOM 2823 C C . SER A 1 344 ? -16.595 13.343 5.249 1.00 28.03 344 SER A C 1
ATOM 2825 O O . SER A 1 344 ? -15.679 13.331 6.069 1.00 28.03 344 SER A O 1
ATOM 2827 N N . LYS A 1 345 ? -17.584 14.230 5.348 1.00 25.92 345 LYS A N 1
ATOM 2828 C CA . LYS A 1 345 ? -17.976 14.785 6.646 1.00 25.92 345 LYS A CA 1
ATOM 2829 C C . LYS A 1 345 ? -19.210 13.996 7.065 1.00 25.92 345 LYS A C 1
ATOM 2831 O O . LYS A 1 345 ? -20.165 13.987 6.307 1.00 25.92 345 LYS A O 1
ATOM 2836 N N . GLN A 1 346 ? -19.098 13.304 8.201 1.00 27.03 346 GLN A N 1
ATOM 2837 C CA . GLN A 1 346 ? -20.147 12.698 9.037 1.00 27.03 346 GLN A CA 1
ATOM 2838 C C . GLN A 1 346 ? -21.503 12.378 8.376 1.00 27.03 346 GLN A C 1
ATOM 2840 O O . GLN A 1 346 ? -22.241 13.306 8.051 1.00 27.03 346 GLN A O 1
ATOM 2845 N N . PRO A 1 347 ? -21.967 11.117 8.386 1.00 28.91 347 PRO A N 1
ATOM 2846 C CA . PRO A 1 347 ? -23.390 10.861 8.489 1.00 28.91 347 PRO A CA 1
ATOM 2847 C C . PRO A 1 347 ? -23.785 10.942 9.969 1.00 28.91 347 PRO A C 1
ATOM 2849 O O . PRO A 1 347 ? -23.723 9.968 10.714 1.00 28.91 347 PRO A O 1
ATOM 2852 N N . MET A 1 348 ? -24.205 12.134 10.397 1.00 26.59 348 MET A N 1
ATOM 2853 C CA . MET A 1 348 ? -25.246 12.215 11.416 1.00 26.59 348 MET A CA 1
ATOM 2854 C C . MET A 1 348 ? -26.507 11.636 10.777 1.00 26.59 348 MET A C 1
ATOM 2856 O O . MET A 1 348 ? -27.014 12.233 9.836 1.00 26.59 348 MET A O 1
ATOM 2860 N N . LEU A 1 349 ? -26.979 10.488 11.259 1.00 23.44 349 LEU A N 1
ATOM 2861 C CA . LEU A 1 349 ? -28.381 10.067 11.192 1.00 23.44 349 LEU A CA 1
ATOM 2862 C C . LEU A 1 349 ? -28.590 8.929 12.202 1.00 23.44 349 LEU A C 1
ATOM 2864 O O . LEU A 1 349 ? -28.684 7.755 11.869 1.00 23.44 349 LEU A O 1
ATOM 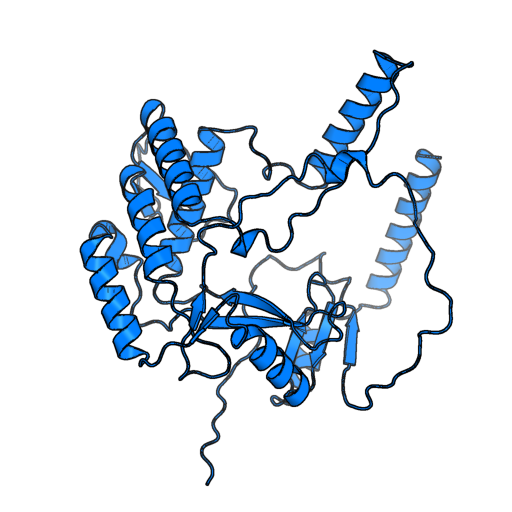2868 N N . THR A 1 350 ? -28.664 9.305 13.477 1.00 24.62 350 THR A N 1
ATOM 2869 C CA . THR A 1 350 ? -29.661 8.713 14.370 1.00 24.62 350 THR A CA 1
ATOM 2870 C C . THR A 1 350 ? -31.014 9.268 13.954 1.00 24.62 350 THR A C 1
ATOM 2872 O O . THR A 1 350 ? -31.228 10.463 14.132 1.00 24.62 350 THR A O 1
ATOM 2875 N N . MET A 1 351 ? -31.915 8.435 13.441 1.00 23.12 351 MET A N 1
ATOM 2876 C CA . MET A 1 351 ? -33.360 8.604 13.619 1.00 23.12 351 MET A CA 1
ATOM 2877 C C . MET A 1 351 ? -34.041 7.231 13.597 1.00 23.12 351 MET A C 1
ATOM 2879 O O . MET A 1 351 ? -33.560 6.305 12.949 1.00 23.12 351 MET A O 1
ATOM 2883 N N . GLN A 1 352 ? -35.086 7.167 14.420 1.00 25.86 352 GLN A N 1
ATOM 2884 C CA . GLN A 1 352 ? -35.825 6.024 14.960 1.00 25.86 352 GLN A CA 1
ATOM 2885 C C . GLN A 1 352 ? -36.508 5.126 13.934 1.00 25.86 352 GLN A C 1
ATOM 2887 O O . GLN A 1 352 ? -36.898 5.640 12.862 1.00 25.86 352 GLN A O 1
#

Secondary structure (DSSP, 8-state):
-HHHHHHHHHHHHHHHHHHHHHS----HHHHHHHHHHS-TTSEEEEETTEEEEEEEE-HHHHHHHHHHHHT-TTTEEEE---HHHHHHHHHHHHHHHS-GGGGGG--TTSPPPEEEEEE-GGGTTSSEEEEEE-TTSTTHHHHHHHHHHHHHHHHHH-TT-TTSS-HHHHHHHHHHHHHHHHHH-TTPPP-------TTHHHHS-HHHHHHHHHHHHHHHHHHS-SEEEE-TTS-TT--------S---TT-EEEEGGGHHHHHHHHHHT--EE-SSSS-EEEEPP-TT------TTHHHHTTS--PPPPTT-------S--EEEE-TT-TTS--S---S-S----------

Sequence (352 aa):
IVDEFQQFCQRQWQSHTAQVQEHPRLNHKFVKHVISMIPDDFIIHNEDHANAHLMIYCPNVYNQAAVNTWMDKSTFDMLDTTSEEVKNNMKSQAAARIDKRYHKLLRFDKPLPYGYIMMKRKKKWQKGRTIIAYANTCIGNLLKVTAIALQQMLNVTWPHHFGRASSPELWQEIHHLFHNNEQLYPERSLRFLNHDLVGFFNSIPQQDIMRSIHFLTAEFLNNNNHVLLVDPHGKIGTVHSGRSSHSIKVNMTNVHAEHIPSIIQFSFDACAFTAIGEDKFWIRRYVDNRAIIVDETELRSNEHHIQKPSPSDRLLTLKNCTMSLDTRTIDSAVDDKYVGPIRSKQPMLTMQ

Foldseek 3Di:
DVVVVVVVVVVVVVVVVVCCVVPVPDDVVNVVVVVVPDDPQWDWDDAVPARQKIKTDHPVLQLQQQCLAAVPPVWKDWDPDFQVVLLVQLVVLCVVQPDPLCVVQFASVWGFWAKGFRAYVVVVSNYGDIDIDLPRGRNNLVVLQLVLVVLLLCCVLPVPDPPPDDPVRVVVVVVVVVVVCCVPPVPDDDDDDDDDQVPVVQADAPVVVLVVLVVSLVSSVVVHDQKAKGQSPDDNPDGDDDDDPDDDPPRIGIDGSVSSSSSSVSCQVSQWYDYSDRTIIMHTDRDNDDDPCPPPVVVPPPPDDPDDDDPPPPDDDDPDDMDMDRRPPHPPDDDPPDDDDDDDDDDPDDDD

pLDDT: mean 72.03, std 22.89, range [23.12, 96.0]